Protein AF-A0A970ET69-F1 (afdb_monomer_lite)

Structure (mmCIF, N/CA/C/O backbone):
data_AF-A0A970ET69-F1
#
_entry.id   AF-A0A970ET69-F1
#
loop_
_atom_site.group_PDB
_atom_site.id
_atom_site.type_symbol
_atom_site.label_atom_id
_atom_site.label_alt_id
_atom_site.label_comp_id
_atom_site.label_asym_id
_atom_site.label_entity_id
_atom_site.label_seq_id
_atom_site.pdbx_PDB_ins_code
_atom_site.Cartn_x
_atom_site.Cartn_y
_atom_site.Cartn_z
_atom_site.occupancy
_atom_site.B_iso_or_equiv
_atom_site.auth_seq_id
_atom_site.auth_comp_id
_atom_site.auth_asym_id
_atom_site.auth_atom_id
_atom_site.pdbx_PDB_model_num
ATOM 1 N N . MET A 1 1 ? 9.561 7.042 19.938 1.00 42.72 1 MET A N 1
ATOM 2 C CA . MET A 1 1 ? 9.830 8.352 19.298 1.00 42.72 1 MET A CA 1
ATOM 3 C C . MET A 1 1 ? 8.567 8.747 18.546 1.00 42.72 1 MET A C 1
ATOM 5 O O . MET A 1 1 ? 7.968 7.866 17.949 1.00 42.72 1 MET A O 1
ATOM 9 N N . LEU A 1 2 ? 8.078 9.989 18.652 1.00 52.12 2 LEU A N 1
ATOM 10 C CA . LEU A 1 2 ? 6.832 10.385 17.976 1.00 52.12 2 LEU A CA 1
ATOM 11 C C . LEU A 1 2 ? 6.991 10.209 16.462 1.00 52.12 2 LEU A C 1
ATOM 13 O O . LEU A 1 2 ? 7.823 10.888 15.861 1.00 52.12 2 LEU A O 1
ATOM 17 N N . MET A 1 3 ? 6.214 9.299 15.873 1.00 65.12 3 MET A N 1
ATOM 18 C CA . MET A 1 3 ? 6.205 9.057 14.431 1.00 65.12 3 MET A CA 1
ATOM 19 C C . MET A 1 3 ? 5.833 10.358 13.717 1.00 65.12 3 MET A C 1
ATOM 21 O O . MET A 1 3 ? 4.737 10.893 13.902 1.00 65.12 3 MET A O 1
ATOM 25 N N . LYS A 1 4 ? 6.769 10.906 12.937 1.00 84.31 4 LYS A N 1
ATOM 26 C CA . LYS A 1 4 ? 6.514 12.102 12.137 1.00 84.31 4 LYS A CA 1
ATOM 27 C C . LYS A 1 4 ? 5.827 11.678 10.850 1.00 84.31 4 LYS A C 1
ATOM 29 O O . LYS A 1 4 ? 6.327 10.831 10.117 1.00 84.31 4 LYS A O 1
ATOM 34 N N . ASN A 1 5 ? 4.686 12.292 10.568 1.00 89.38 5 ASN A N 1
ATOM 35 C CA . ASN A 1 5 ? 4.028 12.120 9.284 1.00 89.38 5 ASN A CA 1
ATOM 36 C C . ASN A 1 5 ? 4.676 13.039 8.245 1.00 89.38 5 ASN A C 1
ATOM 38 O O . ASN A 1 5 ? 4.940 14.211 8.521 1.00 89.38 5 ASN A O 1
ATOM 42 N N . VAL A 1 6 ? 4.888 12.519 7.039 1.00 93.06 6 VAL A N 1
ATOM 43 C CA . VAL A 1 6 ? 5.414 13.274 5.897 1.00 93.06 6 VAL A CA 1
ATOM 44 C C . VAL A 1 6 ? 4.372 13.380 4.801 1.00 93.06 6 VAL A C 1
ATOM 46 O O . VAL A 1 6 ? 3.554 12.482 4.594 1.00 93.06 6 VAL A O 1
ATOM 49 N N . SER A 1 7 ? 4.399 14.497 4.076 1.00 93.94 7 SER A N 1
ATOM 50 C CA . SER A 1 7 ? 3.494 14.708 2.951 1.00 93.94 7 SER A CA 1
ATOM 51 C C . SER A 1 7 ? 3.838 13.787 1.784 1.00 93.94 7 SER A C 1
ATOM 53 O O . SER A 1 7 ? 4.986 13.728 1.348 1.00 93.94 7 SER A O 1
ATOM 55 N N . LEU A 1 8 ? 2.815 13.185 1.173 1.00 95.38 8 LEU A N 1
ATOM 56 C CA . LEU A 1 8 ? 2.997 12.343 -0.017 1.00 95.38 8 LEU A CA 1
ATOM 57 C C . LEU A 1 8 ? 3.317 13.140 -1.293 1.00 95.38 8 LEU A C 1
ATOM 59 O O . LEU A 1 8 ? 3.562 12.552 -2.344 1.00 95.38 8 LEU A O 1
ATOM 63 N N . LYS A 1 9 ? 3.360 14.481 -1.223 1.00 95.31 9 LYS A N 1
ATOM 64 C CA . LYS A 1 9 ? 3.734 15.346 -2.354 1.00 95.31 9 LYS A CA 1
ATOM 65 C C . LYS A 1 9 ? 5.133 15.040 -2.888 1.00 95.31 9 LYS A C 1
ATOM 67 O O . LYS A 1 9 ? 5.308 15.045 -4.101 1.00 95.31 9 LYS A O 1
ATOM 72 N N . LYS A 1 10 ? 6.103 14.763 -2.004 1.00 94.38 10 LYS A N 1
ATOM 73 C CA . LYS A 1 10 ? 7.460 14.373 -2.418 1.00 94.38 10 LYS A CA 1
ATOM 74 C C . LYS A 1 10 ? 7.410 13.065 -3.210 1.00 94.38 10 LYS A C 1
ATOM 76 O O . LYS A 1 10 ? 7.858 13.043 -4.345 1.00 94.38 10 LYS A O 1
ATOM 81 N N . THR A 1 11 ? 6.762 12.023 -2.686 1.00 95.94 11 THR A N 1
ATOM 82 C CA . THR A 1 11 ? 6.587 10.738 -3.388 1.00 95.94 11 THR A CA 1
ATOM 83 C C . THR A 1 11 ? 5.903 10.895 -4.748 1.00 95.94 11 THR A C 1
ATOM 85 O O . THR A 1 11 ? 6.366 10.322 -5.727 1.00 95.94 11 THR A O 1
ATOM 88 N N . ILE A 1 12 ? 4.839 11.702 -4.837 1.00 97.25 12 ILE A N 1
ATOM 89 C CA . ILE A 1 12 ? 4.165 11.995 -6.114 1.00 97.25 12 ILE A CA 1
ATOM 90 C C . ILE A 1 12 ? 5.137 12.647 -7.098 1.00 97.25 12 ILE A C 1
ATOM 92 O O . ILE A 1 12 ? 5.194 12.225 -8.249 1.00 97.25 12 ILE A O 1
ATOM 96 N N . LYS A 1 13 ? 5.935 13.618 -6.637 1.00 96.69 13 LYS A N 1
ATOM 97 C CA . LYS A 1 13 ? 6.952 14.259 -7.469 1.00 96.69 13 LYS A CA 1
ATOM 98 C C . LYS A 1 13 ? 7.970 13.244 -8.000 1.00 96.69 13 LYS A C 1
ATOM 100 O O . LYS A 1 13 ? 8.253 13.285 -9.184 1.00 96.69 13 LYS A O 1
ATOM 105 N N . LEU A 1 14 ? 8.442 12.289 -7.191 1.00 96.06 14 LEU A N 1
ATOM 106 C CA . LEU A 1 14 ? 9.358 11.246 -7.689 1.00 96.06 14 LEU A CA 1
ATOM 107 C C . LEU A 1 14 ? 8.722 10.392 -8.783 1.00 96.06 14 LEU A C 1
ATOM 109 O O . LEU A 1 14 ? 9.391 10.047 -9.752 1.00 96.06 14 LEU A O 1
ATOM 113 N N . ILE A 1 15 ? 7.441 10.042 -8.642 1.00 97.38 15 ILE A N 1
ATOM 114 C CA . ILE A 1 15 ? 6.717 9.309 -9.687 1.00 97.38 15 ILE A CA 1
ATOM 115 C C . ILE A 1 15 ? 6.615 10.166 -10.956 1.00 97.38 15 ILE A C 1
ATOM 117 O O . ILE A 1 15 ? 6.738 9.643 -12.059 1.00 97.38 15 ILE A O 1
ATOM 121 N N . ASP A 1 16 ? 6.376 11.470 -10.824 1.00 96.94 16 ASP A N 1
ATOM 122 C CA . ASP A 1 16 ? 6.333 12.376 -11.970 1.00 96.94 16 ASP A CA 1
ATOM 123 C C . ASP A 1 16 ? 7.700 12.496 -12.655 1.00 96.94 16 ASP A C 1
ATOM 125 O O . ASP A 1 16 ? 7.775 12.266 -13.862 1.00 96.94 16 ASP A O 1
ATOM 129 N N . ASP A 1 17 ? 8.764 12.729 -11.887 1.00 95.06 17 ASP A N 1
ATOM 130 C CA . ASP A 1 17 ? 10.148 12.813 -12.366 1.00 95.06 17 ASP A CA 1
ATOM 131 C C . ASP A 1 17 ? 10.587 11.496 -13.041 1.00 95.06 17 ASP A C 1
ATOM 133 O O . ASP A 1 17 ? 11.227 11.510 -14.089 1.00 95.06 17 ASP A O 1
ATOM 137 N N . SER A 1 18 ? 10.146 10.344 -12.520 1.00 94.62 18 SER A N 1
ATOM 138 C CA . SER A 1 18 ? 10.388 9.021 -13.124 1.00 94.62 18 SER A CA 1
ATOM 139 C C . SER A 1 18 ? 9.866 8.915 -14.557 1.00 94.62 18 SER A C 1
ATOM 141 O O . SER A 1 18 ? 10.482 8.270 -15.402 1.00 94.62 18 SER A O 1
ATOM 143 N N . PHE A 1 19 ? 8.733 9.557 -14.849 1.00 94.19 19 PHE A N 1
ATOM 144 C CA . PHE A 1 19 ? 8.158 9.552 -16.192 1.00 94.19 19 PHE A CA 1
ATOM 145 C C . PHE A 1 19 ? 8.855 10.531 -17.136 1.00 94.19 19 PHE A C 1
ATOM 147 O O . PHE A 1 19 ? 8.839 10.284 -18.337 1.00 94.19 19 PHE A O 1
ATOM 154 N N . LEU A 1 20 ? 9.525 11.565 -16.617 1.00 91.50 20 LEU A N 1
ATOM 155 C CA . LEU A 1 20 ? 10.391 12.413 -17.439 1.00 91.50 20 LEU A CA 1
ATOM 156 C C . LEU A 1 20 ? 11.581 11.610 -17.975 1.00 91.50 20 LEU A C 1
ATOM 158 O O . LEU A 1 20 ? 11.903 11.719 -19.152 1.00 91.50 20 LEU A O 1
ATOM 162 N N . TYR A 1 21 ? 12.184 10.740 -17.155 1.00 88.38 21 TYR A N 1
ATOM 163 C CA . TYR A 1 21 ? 13.256 9.848 -17.620 1.00 88.38 21 TYR A CA 1
ATOM 164 C C . TYR A 1 21 ? 12.764 8.821 -18.641 1.00 88.38 21 TYR A C 1
ATOM 166 O O . TYR A 1 21 ? 13.463 8.524 -19.605 1.00 88.38 21 TYR A O 1
ATOM 174 N N . ILE A 1 22 ? 11.545 8.304 -18.463 1.00 86.81 22 ILE A N 1
ATOM 175 C CA . ILE A 1 22 ? 10.919 7.422 -19.451 1.00 86.81 22 ILE A CA 1
ATOM 176 C C . ILE A 1 22 ? 10.741 8.156 -20.787 1.00 86.81 22 ILE A C 1
ATOM 178 O O . ILE A 1 22 ? 11.126 7.623 -21.824 1.00 86.81 22 ILE A O 1
ATOM 182 N N . GLU A 1 23 ? 10.181 9.368 -20.774 1.00 85.12 23 GLU A N 1
ATOM 183 C CA . GLU A 1 23 ? 9.975 10.196 -21.971 1.00 85.12 23 GLU A CA 1
ATOM 184 C C . GLU A 1 23 ? 11.296 10.585 -22.650 1.00 85.12 23 GLU A C 1
ATOM 186 O O . GLU A 1 23 ? 11.379 10.596 -23.881 1.00 85.12 23 GLU A O 1
ATOM 191 N N . ASP A 1 24 ? 12.349 10.832 -21.871 1.00 82.69 24 ASP A N 1
ATOM 192 C CA . ASP A 1 24 ? 13.675 11.144 -22.397 1.00 82.69 24 ASP A CA 1
ATOM 193 C C . ASP A 1 24 ? 14.231 10.003 -23.265 1.00 82.69 24 ASP A C 1
ATOM 195 O O . ASP A 1 24 ? 14.685 10.259 -24.383 1.00 82.69 24 ASP A O 1
ATOM 199 N N . ILE A 1 25 ? 14.078 8.738 -22.849 1.00 77.69 25 ILE A N 1
ATOM 200 C CA . ILE A 1 25 ? 14.487 7.578 -23.664 1.00 77.69 25 ILE A CA 1
ATOM 201 C C . ILE A 1 25 ? 13.776 7.573 -25.030 1.00 77.69 25 ILE A C 1
ATOM 203 O O . ILE A 1 25 ? 14.411 7.303 -26.054 1.00 77.69 25 ILE A O 1
ATOM 207 N N . TYR A 1 26 ? 12.482 7.921 -25.087 1.00 73.19 26 TYR A N 1
ATOM 208 C CA . TYR A 1 26 ? 11.765 8.046 -26.367 1.00 73.19 26 TYR A CA 1
ATOM 209 C C . TYR A 1 26 ? 12.369 9.137 -27.252 1.00 73.19 26 TYR A C 1
ATOM 211 O O . TYR A 1 26 ? 12.507 8.946 -28.465 1.00 73.19 26 TYR A O 1
ATOM 219 N N . SER A 1 27 ? 12.729 10.277 -26.658 1.00 74.75 27 SER A N 1
ATOM 220 C CA . SER A 1 27 ? 13.272 11.424 -27.390 1.00 74.75 27 SER A CA 1
ATOM 221 C C . SER A 1 27 ? 14.614 11.105 -28.059 1.00 74.75 27 SER A C 1
ATOM 223 O O . SER A 1 27 ? 14.866 11.538 -29.186 1.00 74.75 27 SER A O 1
ATOM 225 N N . GLN A 1 28 ? 15.426 10.252 -27.427 1.00 70.62 28 GLN A N 1
ATOM 226 C CA . GLN A 1 28 ? 16.728 9.833 -27.940 1.00 70.62 28 GLN A CA 1
ATOM 227 C C . GLN A 1 28 ? 16.634 8.875 -29.145 1.00 70.62 28 GLN A C 1
ATOM 229 O O . GLN A 1 28 ? 17.653 8.590 -29.776 1.00 70.62 28 GLN A O 1
ATOM 234 N N . ARG A 1 29 ? 15.434 8.374 -29.493 1.00 61.28 29 ARG A N 1
ATOM 235 C CA . ARG A 1 29 ? 15.174 7.408 -30.587 1.00 61.28 29 ARG A CA 1
ATOM 236 C C . ARG A 1 29 ? 16.013 6.121 -30.515 1.00 61.28 29 ARG A C 1
ATOM 238 O O . ARG A 1 29 ? 16.191 5.438 -31.526 1.00 61.28 29 ARG A O 1
ATOM 245 N N . ARG A 1 30 ? 16.524 5.764 -29.335 1.00 67.69 30 ARG A N 1
ATOM 246 C CA . ARG A 1 30 ? 17.327 4.554 -29.121 1.00 67.69 30 ARG A CA 1
ATOM 247 C C . ARG A 1 30 ? 16.412 3.393 -28.747 1.00 67.69 30 ARG A C 1
ATOM 249 O O . ARG A 1 30 ? 15.663 3.477 -27.784 1.00 67.69 30 ARG A O 1
ATOM 256 N N . ARG A 1 31 ? 16.491 2.285 -29.489 1.00 77.00 31 ARG A N 1
ATOM 257 C CA . ARG A 1 31 ? 15.792 1.033 -29.149 1.00 77.00 31 ARG A CA 1
ATOM 258 C C . ARG A 1 31 ? 16.619 0.205 -28.164 1.00 77.00 31 ARG A C 1
ATOM 260 O O . ARG A 1 31 ? 17.065 -0.888 -28.504 1.00 77.00 31 ARG A O 1
ATOM 267 N N . THR A 1 32 ? 16.880 0.750 -26.978 1.00 83.56 32 THR A N 1
ATOM 268 C CA . THR A 1 32 ? 17.550 -0.014 -25.916 1.00 83.56 32 THR A CA 1
ATOM 269 C C . THR A 1 32 ? 16.650 -1.169 -25.440 1.00 83.56 32 THR A C 1
ATOM 271 O O . THR A 1 32 ? 15.431 -1.121 -25.625 1.00 83.56 32 THR A O 1
ATOM 274 N N . PRO A 1 33 ? 17.205 -2.238 -24.850 1.00 85.69 33 PRO A N 1
ATOM 275 C CA . PRO A 1 33 ? 16.414 -3.365 -24.352 1.00 85.69 33 PRO A CA 1
ATOM 276 C C . PRO A 1 33 ? 15.275 -2.966 -23.388 1.00 85.69 33 PRO A C 1
ATOM 278 O O . PRO A 1 33 ? 14.141 -3.415 -23.550 1.00 85.69 33 PRO A O 1
ATOM 281 N N . GLU A 1 34 ? 15.524 -2.070 -22.435 1.00 87.38 34 GLU A N 1
ATOM 282 C CA . GLU A 1 34 ? 14.508 -1.531 -21.520 1.00 87.38 34 GLU A CA 1
ATOM 283 C C . GLU A 1 34 ? 13.482 -0.631 -22.220 1.00 87.38 34 GLU A C 1
ATOM 285 O O . GLU A 1 34 ? 12.310 -0.636 -21.835 1.00 87.38 34 GLU A O 1
ATOM 290 N N . PHE A 1 35 ? 13.870 0.082 -23.286 1.00 87.12 35 PHE A N 1
ATOM 291 C CA . PHE A 1 35 ? 12.922 0.841 -24.101 1.00 87.12 35 PHE A CA 1
ATOM 292 C C . PHE A 1 35 ? 11.848 -0.069 -24.697 1.00 87.12 35 PHE A C 1
ATOM 294 O O . PHE A 1 35 ? 10.685 0.321 -24.729 1.00 87.12 35 PHE A O 1
ATOM 301 N N . ILE A 1 36 ? 12.201 -1.286 -25.127 1.00 87.75 36 ILE A N 1
ATOM 302 C CA . ILE A 1 36 ? 11.235 -2.247 -25.686 1.00 87.75 36 ILE A CA 1
ATOM 303 C C . ILE A 1 36 ? 10.177 -2.594 -24.633 1.00 87.75 36 ILE A C 1
ATOM 305 O O . ILE A 1 36 ? 8.981 -2.450 -24.889 1.00 87.75 36 ILE A O 1
ATOM 309 N N . TRP A 1 37 ? 10.608 -2.940 -23.415 1.00 92.56 37 TRP A N 1
ATOM 310 C CA . TRP A 1 37 ? 9.692 -3.186 -22.299 1.00 92.56 37 TRP A CA 1
ATOM 311 C C . TRP A 1 37 ? 8.771 -1.997 -22.028 1.00 92.56 37 TRP A C 1
ATOM 313 O O . TRP A 1 37 ? 7.571 -2.174 -21.829 1.00 92.56 37 TRP A O 1
ATOM 323 N N . ILE A 1 38 ? 9.310 -0.782 -22.004 1.00 91.38 38 ILE A N 1
ATOM 324 C CA . ILE A 1 38 ? 8.522 0.421 -21.729 1.00 91.38 38 ILE A CA 1
ATOM 325 C C . ILE A 1 38 ? 7.533 0.686 -22.861 1.00 91.38 38 ILE A C 1
ATOM 327 O O . ILE A 1 38 ? 6.361 0.938 -22.589 1.00 91.38 38 ILE A O 1
ATOM 331 N N . ASN A 1 39 ? 7.980 0.609 -24.111 1.00 90.25 39 ASN A N 1
ATOM 332 C CA . ASN A 1 39 ? 7.169 0.851 -25.297 1.00 90.25 39 ASN A CA 1
ATOM 333 C C . ASN A 1 39 ? 5.958 -0.076 -25.362 1.00 90.25 39 ASN A C 1
ATOM 335 O O . ASN A 1 39 ? 4.836 0.389 -25.565 1.00 90.25 39 ASN A O 1
ATOM 339 N N . ASP A 1 40 ? 6.158 -1.356 -25.068 1.00 92.50 40 ASP A N 1
ATOM 340 C CA . ASP A 1 40 ? 5.081 -2.344 -25.091 1.00 92.50 40 ASP A CA 1
ATOM 341 C C . ASP A 1 40 ? 4.051 -2.124 -23.968 1.00 92.50 40 ASP A C 1
ATOM 343 O O . ASP A 1 40 ? 2.921 -2.608 -24.042 1.00 92.50 40 ASP A O 1
ATOM 347 N N . ASN A 1 41 ? 4.410 -1.371 -22.919 1.00 95.19 41 ASN A N 1
ATOM 348 C CA . ASN A 1 41 ? 3.615 -1.248 -21.696 1.00 95.19 41 ASN A CA 1
ATOM 349 C C . ASN A 1 41 ? 3.240 0.203 -21.318 1.00 95.19 41 ASN A C 1
ATOM 351 O O . ASN A 1 41 ? 2.548 0.414 -20.316 1.00 95.19 41 ASN A O 1
ATOM 355 N N . ILE A 1 42 ? 3.615 1.211 -22.115 1.00 93.00 42 ILE A N 1
ATOM 356 C CA . ILE A 1 42 ? 3.528 2.638 -21.746 1.00 93.00 42 ILE A CA 1
ATOM 357 C C . ILE A 1 42 ? 2.108 3.100 -21.413 1.00 93.00 42 ILE A C 1
ATOM 359 O O . ILE A 1 42 ? 1.890 3.783 -20.414 1.00 93.00 42 ILE A O 1
ATOM 363 N N . ILE A 1 43 ? 1.109 2.669 -22.189 1.00 94.06 43 ILE A N 1
ATOM 364 C CA . ILE A 1 43 ? -0.299 3.027 -21.954 1.00 94.06 43 ILE A CA 1
ATOM 365 C C . ILE A 1 43 ? -0.744 2.539 -20.569 1.00 94.06 43 ILE A C 1
ATOM 367 O O . ILE A 1 43 ? -1.405 3.268 -19.820 1.00 94.06 43 ILE A O 1
ATOM 371 N N . LYS A 1 44 ? -0.354 1.312 -20.201 1.00 95.38 44 LYS A N 1
ATOM 372 C CA . LYS A 1 44 ? -0.700 0.723 -18.906 1.00 95.38 44 LYS A CA 1
ATOM 373 C C . LYS A 1 44 ? 0.065 1.400 -17.772 1.00 95.38 44 LYS A C 1
ATOM 375 O O . LYS A 1 44 ? -0.563 1.735 -16.768 1.00 95.38 44 LYS A O 1
ATOM 380 N N . LEU A 1 45 ? 1.357 1.681 -17.946 1.00 96.06 45 LEU A N 1
ATOM 381 C CA . LEU A 1 45 ? 2.160 2.429 -16.971 1.00 96.06 45 LEU A CA 1
ATOM 382 C C . LEU A 1 45 ? 1.563 3.814 -16.692 1.00 96.06 45 LEU A C 1
ATOM 384 O O . LEU A 1 45 ? 1.358 4.167 -15.532 1.00 96.06 45 LEU A O 1
ATOM 388 N N . THR A 1 46 ? 1.174 4.561 -17.727 1.00 96.25 46 THR A N 1
ATOM 389 C CA . THR A 1 46 ? 0.530 5.875 -17.571 1.00 96.25 46 THR A CA 1
ATOM 390 C C . THR A 1 46 ? -0.827 5.774 -16.870 1.00 96.25 46 THR A C 1
ATOM 392 O O . THR A 1 46 ? -1.170 6.632 -16.052 1.00 96.25 46 THR A O 1
ATOM 395 N N . ARG A 1 47 ? -1.612 4.717 -17.126 1.00 97.31 47 ARG A N 1
ATOM 396 C CA . ARG A 1 47 ? -2.874 4.476 -16.404 1.00 97.31 47 ARG A CA 1
ATOM 397 C C . ARG A 1 47 ? -2.632 4.179 -14.923 1.00 97.31 47 ARG A C 1
ATOM 399 O O . ARG A 1 47 ? -3.308 4.760 -14.074 1.00 97.31 47 ARG A O 1
ATOM 406 N N . ILE A 1 48 ? -1.665 3.311 -14.619 1.00 97.69 48 ILE A N 1
ATOM 407 C CA . ILE A 1 48 ? -1.274 2.971 -13.244 1.00 97.69 48 ILE A CA 1
ATOM 408 C C . ILE A 1 48 ? -0.788 4.230 -12.523 1.00 97.69 48 ILE A C 1
ATOM 410 O O . ILE A 1 48 ? -1.301 4.531 -11.449 1.00 97.69 48 ILE A O 1
ATOM 414 N N . LYS A 1 49 ? 0.097 5.025 -13.143 1.00 97.81 49 LYS A N 1
ATOM 415 C CA . LYS A 1 49 ? 0.557 6.317 -12.612 1.00 97.81 49 LYS A CA 1
ATOM 416 C C . LYS A 1 49 ? -0.611 7.204 -12.196 1.00 97.81 49 LYS A C 1
ATOM 418 O O . LYS A 1 49 ? -0.654 7.663 -11.059 1.00 97.81 49 LYS A O 1
ATOM 423 N N . LYS A 1 50 ? -1.577 7.434 -13.095 1.00 98.00 50 LYS A N 1
ATOM 424 C CA . LYS A 1 50 ? -2.748 8.281 -12.808 1.00 98.00 50 LYS A CA 1
ATOM 425 C C . LYS A 1 50 ? -3.546 7.766 -11.608 1.00 98.00 50 LYS A C 1
ATOM 427 O O . LYS A 1 50 ? -3.922 8.564 -10.752 1.00 98.00 50 LYS A O 1
ATOM 432 N N . SER A 1 51 ? -3.776 6.453 -11.537 1.00 97.06 51 SER A N 1
ATOM 433 C CA . SER A 1 51 ? -4.490 5.820 -10.422 1.00 97.06 51 SER A CA 1
ATOM 434 C C . SER A 1 51 ? -3.745 5.993 -9.098 1.00 97.06 51 SER A C 1
ATOM 436 O O . SER A 1 51 ? -4.325 6.490 -8.134 1.00 97.06 51 SER A O 1
ATOM 438 N N . VAL A 1 52 ? -2.453 5.652 -9.071 1.00 97.25 52 VAL A N 1
ATOM 439 C CA . VAL A 1 52 ? -1.598 5.748 -7.879 1.00 97.25 52 VAL A CA 1
ATOM 440 C C . VAL A 1 52 ? -1.520 7.193 -7.398 1.00 97.25 52 VAL A C 1
ATOM 442 O O . VAL A 1 52 ? -1.799 7.473 -6.239 1.00 97.25 52 VAL A O 1
ATOM 445 N N . VAL A 1 53 ? -1.237 8.150 -8.286 1.00 97.25 53 VAL A N 1
ATOM 446 C CA . VAL A 1 53 ? -1.170 9.573 -7.920 1.00 97.25 53 VAL A CA 1
ATOM 447 C C . VAL A 1 53 ? -2.510 10.075 -7.374 1.00 97.25 53 VAL A C 1
ATOM 449 O O . VAL A 1 53 ? -2.528 10.855 -6.422 1.00 97.25 53 VAL A O 1
ATOM 452 N N . ALA A 1 54 ? -3.644 9.633 -7.925 1.00 96.31 54 ALA A N 1
ATOM 453 C CA . ALA A 1 54 ? -4.956 9.986 -7.389 1.00 96.31 54 ALA A CA 1
ATOM 454 C C . ALA A 1 54 ? -5.192 9.394 -5.985 1.00 96.31 54 ALA A C 1
ATOM 456 O O . ALA A 1 54 ? -5.701 10.101 -5.112 1.00 96.31 54 ALA A O 1
ATOM 457 N N . GLY A 1 55 ? -4.794 8.140 -5.748 1.00 94.56 55 GLY A N 1
ATOM 458 C CA . GLY A 1 55 ? -4.850 7.486 -4.435 1.00 94.56 55 GLY A CA 1
ATOM 459 C C . GLY A 1 55 ? -3.980 8.195 -3.395 1.00 94.56 55 GLY A C 1
ATOM 460 O O . GLY A 1 55 ? -4.474 8.622 -2.346 1.00 94.56 55 GLY A O 1
ATOM 461 N N . LEU A 1 56 ? -2.719 8.464 -3.740 1.00 94.50 56 LEU A N 1
ATOM 462 C CA . LEU A 1 56 ? -1.783 9.199 -2.889 1.00 94.50 56 LEU A CA 1
ATOM 463 C C . LEU A 1 56 ? -2.224 10.650 -2.642 1.00 94.50 56 LEU A C 1
ATOM 465 O O . LEU A 1 56 ? -1.939 11.193 -1.590 1.00 94.50 56 LEU A O 1
ATOM 469 N N . LYS A 1 57 ? -2.968 11.304 -3.544 1.00 94.19 57 LYS A N 1
ATOM 470 C CA . LYS A 1 57 ? -3.538 12.642 -3.269 1.00 94.19 57 LYS A CA 1
ATOM 471 C C . LYS A 1 57 ? -4.668 12.607 -2.239 1.00 94.19 57 LYS A C 1
ATOM 473 O O . LYS A 1 57 ? -4.824 13.565 -1.479 1.00 94.19 57 LYS A O 1
ATOM 478 N N . LYS A 1 58 ? -5.456 11.524 -2.197 1.00 90.94 58 LYS A N 1
ATOM 479 C CA . LYS A 1 58 ? -6.497 11.329 -1.170 1.00 90.94 58 LYS A CA 1
ATOM 480 C C . LYS A 1 58 ? -5.874 11.118 0.214 1.00 90.94 58 LYS A C 1
ATOM 482 O O . LYS A 1 58 ? -6.447 11.545 1.216 1.00 90.94 58 LYS A O 1
ATOM 487 N N . ARG A 1 59 ? -4.687 10.506 0.273 1.00 86.31 59 ARG A N 1
ATOM 488 C CA . ARG A 1 59 ? -3.890 10.311 1.492 1.00 86.31 59 ARG A CA 1
ATOM 489 C C . ARG A 1 59 ? -2.868 11.439 1.664 1.00 86.31 59 ARG A C 1
ATOM 491 O O . ARG A 1 59 ? -1.811 11.441 1.064 1.00 86.31 59 ARG A O 1
ATOM 498 N N . ARG A 1 60 ? -3.155 12.432 2.506 1.00 79.62 60 ARG A N 1
ATOM 499 C CA . ARG A 1 60 ? -2.281 13.619 2.625 1.00 79.62 60 ARG A CA 1
ATOM 500 C C . ARG A 1 60 ? -0.877 13.309 3.159 1.00 79.62 60 ARG A C 1
ATOM 502 O O . ARG A 1 60 ? 0.100 13.890 2.679 1.00 79.62 60 ARG A O 1
ATOM 509 N N . GLU A 1 61 ? -0.799 12.438 4.158 1.00 92.50 61 GLU A N 1
ATOM 510 C CA . GLU A 1 61 ? 0.420 12.153 4.910 1.00 92.50 61 GLU A CA 1
ATOM 511 C C . GLU A 1 61 ? 0.453 10.696 5.389 1.00 92.50 61 GLU A C 1
ATOM 513 O O . GLU A 1 61 ? -0.603 10.090 5.591 1.00 92.50 61 GLU A O 1
ATOM 518 N N . LEU A 1 62 ? 1.657 10.153 5.568 1.00 94.12 62 LEU A N 1
ATOM 519 C CA . LEU A 1 62 ? 1.910 8.839 6.166 1.00 94.12 62 LEU A CA 1
ATOM 520 C C . LEU A 1 62 ? 3.128 8.910 7.100 1.00 94.12 62 LEU A C 1
ATOM 522 O O . LEU A 1 62 ? 3.949 9.817 6.930 1.00 94.12 62 LEU A O 1
ATOM 526 N N . PRO A 1 63 ? 3.270 7.971 8.051 1.00 93.38 63 PRO A N 1
ATOM 527 C CA . PRO A 1 63 ? 4.439 7.896 8.920 1.00 93.38 63 PRO A CA 1
ATOM 528 C C . PRO A 1 63 ? 5.762 7.734 8.168 1.00 93.38 63 PRO A C 1
ATOM 530 O O . PRO A 1 63 ? 5.827 7.091 7.118 1.00 93.38 63 PRO A O 1
ATOM 533 N N . SER A 1 64 ? 6.823 8.299 8.737 1.00 93.25 64 SER A N 1
ATOM 534 C CA . SER A 1 64 ? 8.180 8.292 8.195 1.00 93.25 64 SER A CA 1
ATOM 535 C C . SER A 1 64 ? 9.214 8.096 9.299 1.00 93.25 64 SER A C 1
ATOM 537 O O . SER A 1 64 ? 9.065 8.654 10.390 1.00 93.25 64 SER A O 1
ATOM 539 N N . ASP A 1 65 ? 10.263 7.339 8.973 1.00 90.31 65 ASP A N 1
ATOM 540 C CA . ASP A 1 65 ? 11.409 7.098 9.856 1.00 90.31 65 ASP A CA 1
ATOM 541 C C . ASP A 1 65 ? 12.543 8.105 9.588 1.00 90.31 65 ASP A C 1
ATOM 543 O O . ASP A 1 65 ? 13.224 8.535 10.517 1.00 90.31 65 ASP A O 1
ATOM 547 N N . ASP A 1 66 ? 12.713 8.529 8.329 1.00 87.56 66 ASP A N 1
ATOM 548 C CA . ASP A 1 66 ? 13.767 9.452 7.879 1.00 87.56 66 ASP A CA 1
ATOM 549 C C . ASP A 1 66 ? 13.326 10.931 7.835 1.00 87.56 66 ASP A C 1
ATOM 551 O O . ASP A 1 66 ? 14.157 11.836 7.793 1.00 87.56 66 ASP A O 1
ATOM 555 N N . GLY A 1 67 ? 12.019 11.200 7.887 1.00 89.00 67 GLY A N 1
ATOM 556 C CA . GLY A 1 67 ? 11.429 12.534 7.756 1.00 89.00 67 GLY A CA 1
ATOM 557 C C . GLY A 1 67 ? 11.277 13.032 6.313 1.00 89.00 67 GLY A C 1
ATOM 558 O O . GLY A 1 67 ? 10.731 14.121 6.104 1.00 89.00 67 GLY A O 1
ATOM 559 N N . ASP A 1 68 ? 11.688 12.245 5.320 1.00 88.94 68 ASP A N 1
ATOM 560 C CA . ASP A 1 68 ? 11.642 12.601 3.903 1.00 88.94 68 ASP A CA 1
ATOM 561 C C . ASP A 1 68 ? 10.588 11.815 3.131 1.00 88.94 68 ASP A C 1
ATOM 563 O O . ASP A 1 68 ? 9.812 12.416 2.375 1.00 88.94 68 ASP A O 1
ATOM 567 N N . TYR A 1 69 ? 10.523 10.500 3.348 1.00 93.62 69 TYR A N 1
ATOM 568 C CA . TYR A 1 69 ? 9.606 9.605 2.652 1.00 93.62 69 TYR A CA 1
ATOM 569 C C . TYR A 1 69 ? 8.808 8.735 3.620 1.00 93.62 69 TYR A C 1
ATOM 571 O O . TYR A 1 69 ? 9.258 8.447 4.730 1.00 93.62 69 TYR A O 1
ATOM 579 N N . PRO A 1 70 ? 7.601 8.289 3.226 1.00 95.56 70 PRO A N 1
ATOM 580 C CA . PRO A 1 70 ? 6.857 7.328 4.022 1.00 95.56 70 PRO A CA 1
ATOM 581 C C . PRO A 1 70 ? 7.693 6.071 4.230 1.00 95.56 70 PRO A C 1
ATOM 583 O O . PRO A 1 70 ? 8.178 5.497 3.253 1.00 95.56 70 PRO A O 1
ATOM 586 N N . ARG A 1 71 ? 7.793 5.582 5.465 1.00 95.25 71 ARG A N 1
ATOM 587 C CA . ARG A 1 71 ? 8.523 4.334 5.749 1.00 95.25 71 ARG A CA 1
ATOM 588 C C . ARG A 1 71 ? 7.958 3.144 4.968 1.00 95.25 71 ARG A C 1
ATOM 590 O O . ARG A 1 71 ? 8.700 2.271 4.527 1.00 95.25 71 ARG A O 1
ATOM 597 N N . LEU A 1 72 ? 6.653 3.180 4.674 1.00 96.25 72 LEU A N 1
ATOM 598 C CA . LEU A 1 72 ? 5.980 2.210 3.813 1.00 96.25 72 LEU A CA 1
ATOM 599 C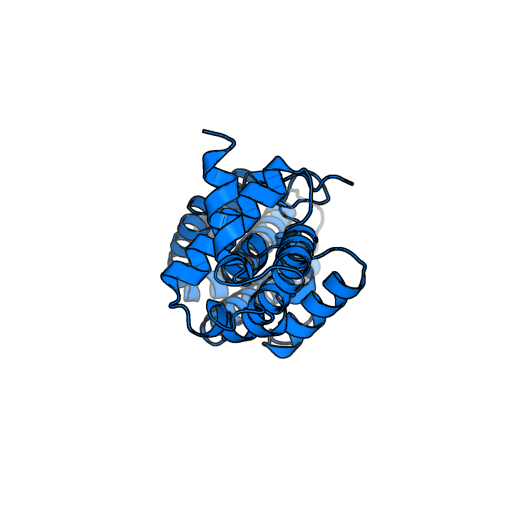 C . LEU A 1 72 ? 6.619 2.108 2.418 1.00 96.25 72 LEU A C 1
ATOM 601 O O . LEU A 1 72 ? 6.626 1.027 1.840 1.00 96.25 72 LEU A O 1
ATOM 605 N N . LEU A 1 73 ? 7.179 3.195 1.873 1.00 96.25 73 LEU A N 1
ATOM 606 C CA . LEU A 1 73 ? 7.884 3.167 0.588 1.00 96.25 73 LEU A CA 1
ATOM 607 C C . LEU A 1 73 ? 9.169 2.330 0.672 1.00 96.25 73 LEU A C 1
ATOM 609 O O . LEU A 1 73 ? 9.447 1.542 -0.234 1.00 96.25 73 LEU A O 1
ATOM 613 N N . SER A 1 74 ? 9.920 2.470 1.768 1.00 94.12 74 SER A N 1
ATOM 614 C CA . SER A 1 74 ? 11.111 1.659 2.049 1.00 94.12 74 SER A CA 1
ATOM 615 C C . SER A 1 74 ? 10.736 0.190 2.256 1.00 94.12 74 SER A C 1
ATOM 617 O O . SER A 1 74 ? 11.311 -0.697 1.628 1.00 94.12 74 SER A O 1
ATOM 619 N N . LEU A 1 75 ? 9.674 -0.072 3.021 1.00 95.62 75 LEU A N 1
ATOM 620 C CA . LEU A 1 75 ? 9.154 -1.424 3.223 1.00 95.62 75 LEU A CA 1
ATOM 621 C C . LEU A 1 75 ? 8.722 -2.075 1.899 1.00 95.62 75 LEU A C 1
ATOM 623 O O . LEU A 1 75 ? 9.058 -3.225 1.633 1.00 95.62 75 LEU A O 1
ATOM 627 N N . CYS A 1 76 ? 8.064 -1.320 1.012 1.00 97.50 76 CYS A N 1
ATOM 628 C CA . CYS A 1 76 ? 7.721 -1.781 -0.335 1.00 97.50 76 CYS A CA 1
ATOM 629 C C . CYS A 1 76 ? 8.963 -2.125 -1.170 1.00 97.50 76 CYS A C 1
ATOM 631 O O . CYS A 1 76 ? 8.924 -3.087 -1.934 1.00 97.50 76 CYS A O 1
ATOM 633 N N . LYS A 1 77 ? 10.071 -1.380 -1.027 1.00 95.19 77 LYS A N 1
ATOM 634 C CA . LYS A 1 77 ? 11.345 -1.714 -1.687 1.00 95.19 77 LYS A CA 1
ATOM 635 C C . LYS A 1 77 ? 11.854 -3.076 -1.214 1.00 95.19 77 LYS A C 1
ATOM 637 O O . LYS A 1 77 ? 12.180 -3.899 -2.063 1.00 95.19 77 LYS A O 1
ATOM 642 N N . SER A 1 78 ? 11.857 -3.331 0.093 1.00 93.62 78 SER A N 1
ATOM 643 C CA . SER A 1 78 ? 12.277 -4.620 0.662 1.00 93.62 78 SER A CA 1
ATOM 644 C C . SER A 1 78 ? 11.358 -5.774 0.242 1.00 93.62 78 SER A C 1
ATOM 646 O O . SER A 1 78 ? 11.839 -6.846 -0.122 1.00 93.62 78 SER A O 1
ATOM 648 N N . ILE A 1 79 ? 10.038 -5.545 0.211 1.00 95.69 79 ILE A N 1
ATOM 649 C CA . ILE A 1 79 ? 9.045 -6.536 -0.238 1.00 95.69 79 ILE A CA 1
ATOM 650 C C . ILE A 1 79 ? 9.276 -6.931 -1.695 1.00 95.69 79 ILE A C 1
ATOM 652 O O . ILE A 1 79 ? 9.232 -8.115 -2.016 1.00 95.69 79 ILE A O 1
ATOM 656 N N . ILE A 1 80 ? 9.512 -5.959 -2.579 1.00 95.62 80 ILE A N 1
ATOM 657 C CA . ILE A 1 80 ? 9.796 -6.226 -3.995 1.00 95.62 80 ILE A CA 1
ATOM 658 C C . ILE A 1 80 ? 11.150 -6.941 -4.118 1.00 95.62 80 ILE A C 1
ATOM 660 O O . ILE A 1 80 ? 11.240 -7.988 -4.763 1.00 95.62 80 ILE A O 1
ATOM 664 N N . GLY A 1 81 ? 12.162 -6.445 -3.402 1.00 90.31 81 GLY A N 1
ATOM 665 C CA . GLY A 1 81 ? 13.516 -6.991 -3.362 1.00 90.31 81 GLY A CA 1
ATOM 666 C C . GLY A 1 81 ? 14.254 -6.912 -4.700 1.00 90.31 81 GLY A C 1
ATOM 667 O O . GLY A 1 81 ? 13.702 -6.511 -5.724 1.00 90.31 81 GLY A O 1
ATOM 668 N N . ASP A 1 82 ? 15.517 -7.338 -4.687 1.00 84.25 82 ASP A N 1
ATOM 669 C CA . ASP A 1 82 ? 16.390 -7.278 -5.865 1.00 84.25 82 ASP A CA 1
ATOM 670 C C . ASP A 1 82 ? 16.454 -8.602 -6.645 1.00 84.25 82 ASP A C 1
ATOM 67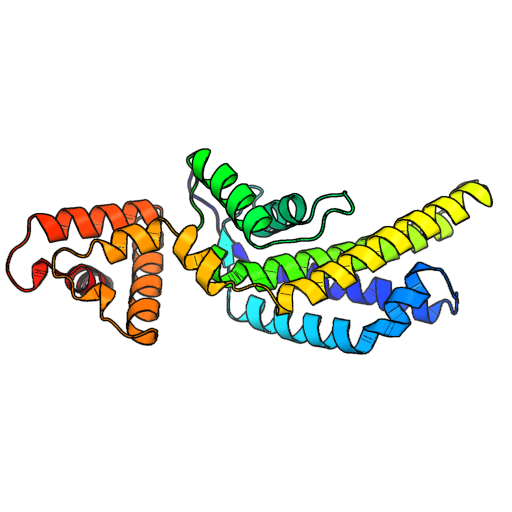2 O O . ASP A 1 82 ? 17.000 -8.628 -7.746 1.00 84.25 82 ASP A O 1
ATOM 676 N N . GLY A 1 83 ? 15.817 -9.672 -6.154 1.00 81.25 83 GLY A N 1
ATOM 677 C CA . GLY A 1 83 ? 15.742 -10.982 -6.821 1.00 81.25 83 GLY A CA 1
ATOM 678 C C . GLY A 1 83 ? 14.569 -11.150 -7.801 1.00 81.25 83 GLY A C 1
ATOM 679 O O . GLY A 1 83 ? 13.644 -10.339 -7.836 1.00 81.25 83 GLY A O 1
ATOM 680 N N . ASP A 1 84 ? 14.578 -12.237 -8.580 1.00 78.50 84 ASP A N 1
ATOM 681 C CA . ASP A 1 84 ? 13.518 -12.585 -9.553 1.00 78.50 84 ASP A CA 1
ATOM 682 C C . ASP A 1 84 ? 12.356 -13.392 -8.945 1.00 78.50 84 ASP A C 1
ATOM 684 O O . ASP A 1 84 ? 11.544 -14.010 -9.631 1.00 78.50 84 ASP A O 1
ATOM 688 N N . VAL A 1 85 ? 12.257 -13.386 -7.615 1.00 86.00 85 VAL A N 1
ATOM 689 C CA . VAL A 1 85 ? 11.142 -14.011 -6.907 1.00 86.00 85 VAL A CA 1
ATOM 690 C C . VAL A 1 85 ? 9.907 -13.133 -7.083 1.00 86.00 85 VAL A C 1
ATOM 692 O O . VAL A 1 85 ? 9.911 -11.957 -6.714 1.00 86.00 85 VAL A O 1
ATOM 695 N N . ALA A 1 86 ? 8.836 -13.711 -7.625 1.00 88.31 86 ALA A N 1
ATOM 696 C CA . ALA A 1 86 ? 7.576 -13.007 -7.821 1.00 88.31 86 ALA A CA 1
ATOM 697 C C . ALA A 1 86 ? 6.999 -12.490 -6.492 1.00 88.31 86 ALA A C 1
ATOM 699 O O . ALA A 1 86 ? 7.148 -13.111 -5.437 1.00 88.31 86 ALA A O 1
ATOM 700 N N . ILE A 1 87 ? 6.298 -11.357 -6.549 1.00 94.19 87 ILE A N 1
ATOM 701 C CA . ILE A 1 87 ? 5.520 -10.884 -5.406 1.00 94.19 87 ILE A CA 1
ATOM 702 C C . ILE A 1 87 ? 4.305 -11.798 -5.194 1.00 94.19 87 ILE A C 1
ATOM 704 O O . ILE A 1 87 ? 3.570 -12.115 -6.134 1.00 94.19 87 ILE A O 1
ATOM 708 N N . THR A 1 88 ? 4.097 -12.227 -3.954 1.00 95.44 88 THR A N 1
ATOM 709 C CA . THR A 1 88 ? 2.955 -13.046 -3.536 1.00 95.44 88 THR A CA 1
ATOM 710 C C . THR A 1 88 ? 2.329 -12.454 -2.285 1.00 95.44 88 THR A C 1
ATOM 712 O O . THR A 1 88 ? 2.940 -11.636 -1.595 1.00 95.44 88 THR A O 1
ATOM 715 N N . GLU A 1 89 ? 1.103 -12.875 -1.992 1.00 96.12 89 GLU A N 1
ATOM 716 C CA . GLU A 1 89 ? 0.413 -12.490 -0.766 1.00 96.12 89 GLU A CA 1
ATOM 717 C C . GLU A 1 89 ? 1.198 -12.916 0.482 1.00 96.12 89 GLU A C 1
ATOM 719 O O . GLU A 1 89 ? 1.423 -12.089 1.363 1.00 96.12 89 GLU A O 1
ATOM 724 N N . ASP A 1 90 ? 1.709 -14.152 0.503 1.00 95.25 90 ASP A N 1
ATOM 725 C CA . ASP A 1 90 ? 2.530 -14.673 1.602 1.00 95.25 90 ASP A CA 1
ATOM 726 C C . ASP A 1 90 ? 3.788 -13.840 1.814 1.00 95.25 90 ASP A C 1
ATOM 728 O O . ASP A 1 90 ? 4.094 -13.458 2.937 1.00 95.25 90 ASP A O 1
ATOM 732 N N . ARG A 1 91 ? 4.486 -13.471 0.733 1.00 94.88 91 ARG A N 1
ATOM 733 C CA . ARG A 1 91 ? 5.691 -12.642 0.833 1.00 94.88 91 ARG A CA 1
ATOM 734 C C . ARG A 1 91 ? 5.387 -11.268 1.422 1.00 94.88 91 ARG A C 1
ATOM 736 O O . ARG A 1 91 ? 6.171 -10.763 2.222 1.00 94.88 91 ARG A O 1
ATOM 743 N N . ILE A 1 92 ? 4.260 -10.665 1.039 1.00 97.00 92 ILE A N 1
ATOM 744 C CA . ILE A 1 92 ? 3.817 -9.399 1.627 1.00 97.00 92 ILE A CA 1
ATOM 745 C C . ILE A 1 92 ? 3.506 -9.608 3.113 1.00 97.00 92 ILE A C 1
ATOM 747 O O . ILE A 1 92 ? 4.046 -8.888 3.946 1.00 97.00 92 ILE A O 1
ATOM 751 N N . LYS A 1 93 ? 2.689 -10.609 3.460 1.00 96.19 93 LYS A N 1
ATOM 752 C CA . LYS A 1 93 ? 2.301 -10.901 4.848 1.00 96.19 93 LYS A CA 1
ATOM 753 C C . LYS A 1 93 ? 3.517 -11.166 5.741 1.00 96.19 93 LYS A C 1
ATOM 755 O O . LYS A 1 93 ? 3.611 -10.560 6.805 1.00 96.19 93 LYS A O 1
ATOM 760 N N . SER A 1 94 ? 4.467 -11.988 5.295 1.00 94.00 94 SER A N 1
ATOM 761 C CA . SER A 1 94 ? 5.708 -12.277 6.023 1.00 94.00 94 SER A CA 1
ATOM 762 C C . SER A 1 94 ? 6.525 -11.013 6.278 1.00 94.00 94 SER A C 1
ATOM 764 O O . SER A 1 94 ? 6.837 -10.720 7.427 1.00 94.00 94 SER A O 1
ATOM 766 N N . ALA A 1 95 ? 6.790 -10.208 5.246 1.00 93.94 95 ALA A N 1
ATOM 767 C CA . ALA A 1 95 ? 7.588 -8.991 5.391 1.00 93.94 95 ALA A CA 1
ATOM 768 C C . ALA A 1 95 ? 6.926 -7.941 6.303 1.00 93.94 95 ALA A C 1
ATOM 770 O O . ALA A 1 95 ? 7.598 -7.290 7.103 1.00 93.94 95 ALA A O 1
ATOM 771 N N . LEU A 1 96 ? 5.601 -7.769 6.211 1.00 95.12 96 LEU A N 1
ATOM 772 C CA . LEU A 1 96 ? 4.876 -6.865 7.109 1.00 95.12 96 LEU A CA 1
ATOM 773 C C . LEU A 1 96 ? 4.829 -7.414 8.547 1.00 95.12 96 LEU A C 1
ATOM 775 O O . LEU A 1 96 ? 4.935 -6.643 9.498 1.00 95.12 96 LEU A O 1
ATOM 779 N N . GLY A 1 97 ? 4.704 -8.733 8.720 1.00 92.50 97 GLY A N 1
ATOM 780 C CA . GLY A 1 97 ? 4.739 -9.398 10.025 1.00 92.50 97 GLY A CA 1
ATOM 781 C C . GLY A 1 97 ? 6.094 -9.276 10.730 1.00 92.50 97 GLY A C 1
ATOM 782 O O . GLY A 1 97 ? 6.143 -8.991 11.928 1.00 92.50 97 GLY A O 1
ATOM 783 N N . GLU A 1 98 ? 7.192 -9.417 9.987 1.00 91.88 98 GLU A N 1
ATOM 784 C CA . GLU A 1 98 ? 8.555 -9.173 10.474 1.00 91.88 98 GLU A CA 1
ATOM 785 C C . GLU A 1 98 ? 8.732 -7.727 10.946 1.00 91.88 98 GLU A C 1
ATOM 787 O O . GLU A 1 98 ? 9.208 -7.500 12.059 1.00 91.88 98 GLU A O 1
ATOM 792 N N . PHE A 1 99 ? 8.268 -6.750 10.155 1.00 91.50 99 PHE A N 1
ATOM 793 C CA . PHE A 1 99 ? 8.280 -5.344 10.563 1.00 91.50 99 PHE A CA 1
ATOM 794 C C . PHE A 1 99 ? 7.525 -5.141 11.884 1.00 91.50 99 PHE A C 1
ATOM 796 O O . PHE A 1 99 ? 8.057 -4.538 12.814 1.00 91.50 99 PHE A O 1
ATOM 803 N N . GLN A 1 100 ? 6.324 -5.710 12.013 1.00 88.94 100 GLN A N 1
ATOM 804 C CA . GLN A 1 100 ? 5.506 -5.549 13.220 1.00 88.94 100 GLN A CA 1
ATOM 805 C C . GLN A 1 100 ? 6.066 -6.262 14.457 1.00 88.94 100 GLN A C 1
ATOM 807 O O . GLN A 1 100 ? 5.755 -5.879 15.584 1.00 88.94 100 GLN A O 1
ATOM 812 N N . SER A 1 101 ? 6.922 -7.266 14.268 1.00 86.56 101 SER A N 1
ATOM 813 C CA . SER A 1 101 ? 7.595 -7.967 15.367 1.00 86.56 101 SER A CA 1
ATOM 814 C C . SER A 1 101 ? 8.717 -7.137 16.006 1.00 86.56 101 SER A C 1
ATOM 816 O O . SER A 1 101 ? 9.156 -7.444 17.112 1.00 86.56 101 SER A O 1
ATOM 818 N N . SER A 1 102 ? 9.166 -6.066 15.342 1.00 81.12 102 SER A N 1
ATOM 819 C CA . SER A 1 102 ? 10.217 -5.168 15.845 1.00 81.12 102 SER A CA 1
ATOM 820 C C . SER A 1 102 ? 9.746 -4.171 16.915 1.00 81.12 102 SER A C 1
ATOM 822 O O . SER A 1 102 ? 10.570 -3.481 17.513 1.00 81.12 102 SER A O 1
ATOM 824 N N . GLY A 1 103 ? 8.438 -4.112 17.190 1.00 78.25 103 GLY A N 1
ATOM 825 C CA . GLY A 1 103 ? 7.838 -3.220 18.188 1.00 78.25 103 GLY A CA 1
ATOM 826 C C . GLY A 1 103 ? 7.216 -1.943 17.616 1.00 78.25 103 GLY A C 1
ATOM 827 O O . GLY A 1 103 ? 6.566 -1.213 18.364 1.00 78.25 103 GLY A O 1
ATOM 828 N N . ASP A 1 104 ? 7.349 -1.706 16.309 1.00 83.75 104 ASP A N 1
ATOM 829 C CA . ASP A 1 104 ? 6.610 -0.675 15.580 1.00 83.75 104 ASP A CA 1
ATOM 830 C C . ASP A 1 104 ? 5.460 -1.280 14.775 1.00 83.75 104 ASP A C 1
ATOM 832 O O . ASP A 1 104 ? 5.581 -2.339 14.169 1.00 83.75 104 ASP A O 1
ATOM 836 N N . TYR A 1 105 ? 4.329 -0.579 14.727 1.00 91.19 105 TYR A N 1
ATOM 837 C CA . TYR A 1 105 ? 3.110 -1.098 14.112 1.00 91.19 105 TYR A CA 1
ATOM 838 C C . TYR A 1 105 ? 2.670 -0.258 12.924 1.00 91.19 105 TYR A C 1
ATOM 840 O O . TYR A 1 105 ? 2.758 0.975 12.950 1.00 91.19 105 TYR A O 1
ATOM 848 N N . LEU A 1 106 ? 2.178 -0.930 11.882 1.00 93.94 106 LEU A N 1
ATOM 849 C CA . LEU A 1 106 ? 1.608 -0.264 10.719 1.00 93.94 106 LEU A CA 1
ATOM 850 C C . LEU A 1 106 ? 0.243 0.311 11.078 1.00 93.94 106 LEU A C 1
ATOM 852 O O . LEU A 1 106 ? -0.619 -0.356 11.649 1.00 93.94 106 LEU A O 1
ATOM 856 N N . THR A 1 107 ? 0.048 1.567 10.710 1.00 94.44 107 THR A N 1
ATOM 857 C CA . THR A 1 107 ? -1.249 2.232 10.827 1.00 94.44 107 THR A CA 1
ATOM 858 C C . THR A 1 107 ? -2.238 1.670 9.806 1.00 94.44 107 THR A C 1
ATOM 860 O O . THR A 1 107 ? -1.862 1.192 8.730 1.00 94.44 107 THR A O 1
ATOM 863 N N . VAL A 1 108 ? -3.535 1.815 10.077 1.00 94.31 108 VAL A N 1
ATOM 864 C CA . VAL A 1 108 ? -4.598 1.532 9.098 1.00 94.31 108 VAL A CA 1
ATOM 865 C C . VAL A 1 108 ? -4.389 2.370 7.831 1.00 94.31 108 VAL A C 1
ATOM 867 O O . VAL A 1 108 ? -4.649 1.920 6.713 1.00 94.31 108 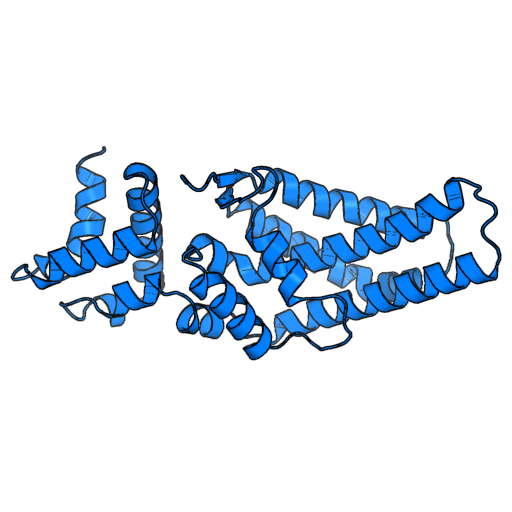VAL A O 1
ATOM 870 N N . GLY A 1 109 ? -3.892 3.600 7.998 1.00 93.44 109 GLY A N 1
ATOM 871 C CA . GLY A 1 109 ? -3.528 4.489 6.898 1.00 93.44 109 GLY A CA 1
ATOM 872 C C . GLY A 1 109 ? -2.475 3.897 5.961 1.00 93.44 109 GLY A C 1
ATOM 873 O O . GLY A 1 109 ? -2.649 3.960 4.740 1.00 93.44 109 GLY A O 1
ATOM 874 N N . GLU A 1 110 ? -1.422 3.304 6.520 1.00 95.88 110 GLU A N 1
ATOM 875 C CA . GLU A 1 110 ? -0.359 2.640 5.764 1.00 95.88 110 GLU A CA 1
ATOM 876 C C . GLU A 1 110 ? -0.874 1.396 5.042 1.00 95.88 110 GLU A C 1
ATOM 878 O O . GLU A 1 110 ? -0.683 1.282 3.833 1.00 95.88 110 GLU A O 1
ATOM 883 N N . LEU A 1 111 ? -1.601 0.514 5.733 1.00 96.12 111 LEU A N 1
ATOM 884 C CA . LEU A 1 111 ? -2.097 -0.728 5.130 1.00 96.12 111 LEU A CA 1
ATOM 885 C C . LEU A 1 111 ? -3.067 -0.467 3.966 1.00 96.12 111 LEU A C 1
ATOM 887 O O . LEU A 1 111 ? -2.951 -1.088 2.914 1.00 96.12 111 LEU A O 1
ATOM 891 N N . PHE A 1 112 ? -3.960 0.521 4.087 1.00 95.31 112 PHE A N 1
ATOM 892 C CA . PHE A 1 112 ? -4.839 0.927 2.979 1.00 95.31 112 PHE A CA 1
ATOM 893 C C . PHE A 1 112 ? -4.100 1.611 1.823 1.00 95.31 112 PHE A C 1
ATOM 895 O O . PHE A 1 112 ? -4.658 1.732 0.735 1.00 95.31 112 PHE A O 1
ATOM 902 N N . SER A 1 113 ? -2.869 2.071 2.044 1.00 96.75 113 SER A N 1
ATOM 903 C CA . SER A 1 113 ? -2.025 2.673 1.006 1.00 96.75 113 SER A CA 1
ATOM 904 C C . SER A 1 113 ? -1.035 1.672 0.402 1.00 96.75 113 SER A C 1
ATOM 906 O O . SER A 1 113 ? -0.301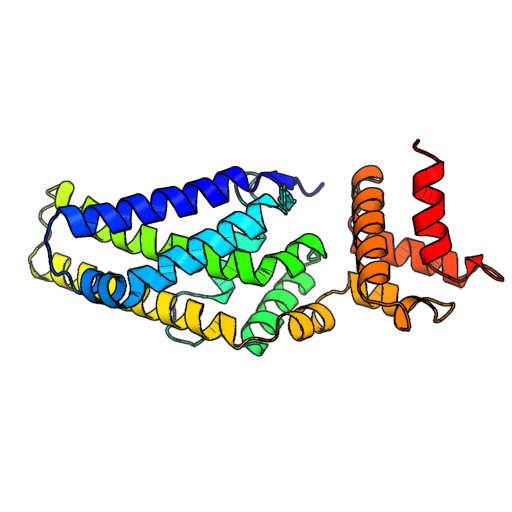 2.031 -0.514 1.00 96.75 113 SER A O 1
ATOM 908 N N . LEU A 1 114 ? -1.000 0.423 0.884 1.00 97.81 114 LEU A N 1
ATOM 909 C CA . LEU A 1 114 ? 0.011 -0.575 0.529 1.00 97.81 114 LEU A CA 1
ATOM 910 C C . LEU A 1 114 ? 0.065 -0.866 -0.973 1.00 97.81 114 LEU A C 1
ATOM 912 O O . LEU A 1 114 ? 1.145 -0.840 -1.558 1.00 97.81 114 LEU A O 1
ATOM 916 N N . ARG A 1 115 ? -1.089 -1.091 -1.617 1.00 97.81 115 ARG A N 1
ATOM 917 C CA . ARG A 1 115 ? -1.148 -1.354 -3.065 1.00 97.81 115 ARG A CA 1
ATOM 918 C C . ARG A 1 115 ? -0.591 -0.184 -3.872 1.00 97.81 115 ARG A C 1
ATOM 920 O O . ARG A 1 115 ? 0.252 -0.386 -4.746 1.00 97.81 115 ARG A O 1
ATOM 927 N N . ASP A 1 116 ? -1.044 1.029 -3.560 1.00 97.81 116 ASP A N 1
ATOM 928 C CA . ASP A 1 116 ? -0.588 2.243 -4.239 1.00 97.81 116 ASP A CA 1
ATOM 929 C C . ASP A 1 116 ? 0.906 2.485 -3.990 1.00 97.81 116 ASP A C 1
ATOM 931 O O . ASP A 1 116 ? 1.610 2.921 -4.896 1.00 97.81 116 ASP A O 1
ATOM 935 N N . MET A 1 117 ? 1.416 2.153 -2.799 1.00 98.00 117 MET A N 1
ATOM 936 C CA . MET A 1 117 ? 2.826 2.325 -2.451 1.00 98.00 117 MET A CA 1
ATOM 937 C C . MET A 1 117 ? 3.739 1.285 -3.118 1.00 98.00 117 MET A C 1
ATOM 939 O O . MET A 1 117 ? 4.813 1.643 -3.602 1.00 98.00 117 MET A O 1
ATOM 943 N N . LEU A 1 118 ? 3.307 0.024 -3.229 1.00 98.50 118 LEU A N 1
ATOM 944 C CA . LEU A 1 118 ? 4.008 -1.003 -4.012 1.00 98.50 118 LEU A CA 1
ATOM 945 C C . LEU A 1 118 ? 4.093 -0.593 -5.484 1.00 98.50 118 LEU A C 1
ATOM 947 O O . LEU A 1 118 ? 5.160 -0.669 -6.099 1.00 98.50 118 LEU A O 1
ATOM 951 N N . ALA A 1 119 ? 2.982 -0.101 -6.038 1.00 98.38 119 ALA A N 1
ATOM 952 C CA . ALA A 1 119 ? 2.947 0.390 -7.406 1.00 98.38 119 ALA A CA 1
ATOM 953 C C . ALA A 1 119 ? 3.827 1.637 -7.588 1.00 98.38 119 ALA A C 1
ATOM 955 O O . ALA A 1 119 ? 4.610 1.692 -8.535 1.00 98.38 119 ALA A O 1
ATOM 956 N N . ALA A 1 120 ? 3.770 2.597 -6.660 1.00 98.31 120 ALA A N 1
ATOM 957 C CA . ALA A 1 120 ? 4.650 3.764 -6.646 1.00 98.31 120 ALA A CA 1
ATOM 958 C C . ALA A 1 120 ? 6.125 3.351 -6.644 1.00 98.31 120 ALA A C 1
ATOM 960 O O . ALA A 1 120 ? 6.898 3.852 -7.458 1.00 98.31 120 ALA A O 1
ATOM 961 N N . ARG A 1 121 ? 6.512 2.395 -5.791 1.00 98.19 121 ARG A N 1
ATOM 962 C CA . ARG A 1 121 ? 7.891 1.905 -5.725 1.00 98.19 121 ARG A CA 1
ATOM 963 C C . ARG A 1 121 ? 8.343 1.274 -7.042 1.00 98.19 121 ARG A C 1
ATOM 965 O O . ARG A 1 121 ? 9.480 1.520 -7.443 1.00 98.19 121 ARG A O 1
ATOM 972 N N . CYS A 1 122 ? 7.472 0.517 -7.715 1.00 98.00 122 CYS A N 1
ATOM 973 C CA . CYS A 1 122 ? 7.759 -0.046 -9.036 1.00 98.00 122 CYS A CA 1
ATOM 974 C C . CYS A 1 122 ? 7.934 1.046 -10.098 1.00 98.00 122 CYS A C 1
ATOM 976 O O . CYS A 1 122 ? 8.901 1.005 -10.847 1.00 98.00 122 CYS A O 1
ATOM 978 N N . LEU A 1 123 ? 7.038 2.039 -10.147 1.00 98.12 123 LEU A N 1
ATOM 979 C CA . LEU A 1 123 ? 7.142 3.152 -11.099 1.00 98.12 123 LEU A CA 1
ATOM 980 C C . LEU A 1 123 ? 8.432 3.955 -10.895 1.00 98.12 123 LEU A C 1
ATOM 982 O O . LEU A 1 123 ? 9.108 4.270 -11.869 1.00 98.12 123 LEU A O 1
ATOM 986 N N . ILE A 1 124 ? 8.792 4.221 -9.635 1.00 97.69 124 ILE A N 1
ATOM 987 C CA . ILE A 1 124 ? 10.049 4.889 -9.281 1.00 97.69 124 ILE A CA 1
ATOM 988 C C . ILE A 1 124 ? 11.246 4.045 -9.724 1.00 97.69 124 ILE A C 1
ATOM 990 O O . ILE A 1 124 ? 12.154 4.562 -10.357 1.00 97.69 124 ILE A O 1
ATOM 994 N N . GLY A 1 125 ? 11.225 2.732 -9.472 1.00 96.38 125 GLY A N 1
ATOM 995 C CA . GLY A 1 125 ? 12.313 1.839 -9.881 1.00 96.38 125 GLY A CA 1
ATOM 996 C C . GLY A 1 125 ? 12.488 1.733 -11.399 1.00 96.38 125 GLY A C 1
ATOM 997 O O . GLY A 1 125 ? 13.616 1.638 -11.868 1.00 96.38 125 GLY A O 1
ATOM 998 N N . ILE A 1 126 ? 11.396 1.796 -12.171 1.00 95.81 126 ILE A N 1
ATOM 999 C CA . ILE A 1 126 ? 11.468 1.875 -13.638 1.00 95.81 126 ILE A CA 1
ATOM 1000 C C . ILE A 1 126 ? 12.127 3.196 -14.052 1.00 95.81 126 ILE A C 1
ATOM 1002 O O . ILE A 1 126 ? 13.023 3.184 -14.891 1.00 95.81 126 ILE A O 1
ATOM 1006 N N . GLY A 1 127 ? 11.723 4.319 -13.450 1.00 94.50 127 GLY A N 1
ATOM 1007 C CA . GLY A 1 127 ? 12.325 5.629 -13.712 1.00 94.50 127 GLY A CA 1
ATOM 1008 C C . GLY A 1 127 ? 13.810 5.698 -13.359 1.00 94.50 127 GLY A C 1
ATOM 1009 O O . GLY A 1 127 ? 14.591 6.202 -14.159 1.00 94.50 127 GLY A O 1
ATOM 1010 N N . ASP A 1 128 ? 14.206 5.149 -12.209 1.00 93.44 128 ASP A N 1
ATOM 1011 C CA . ASP A 1 128 ? 15.608 5.053 -11.787 1.00 93.44 128 ASP A CA 1
ATOM 1012 C C . ASP A 1 128 ? 16.431 4.243 -12.799 1.00 93.44 128 ASP A C 1
ATOM 1014 O O . ASP A 1 128 ? 17.465 4.717 -13.258 1.00 93.44 128 ASP A O 1
ATOM 1018 N N . ALA A 1 129 ? 15.933 3.076 -13.233 1.00 91.94 129 ALA A N 1
ATOM 1019 C CA . ALA A 1 129 ? 16.606 2.256 -14.243 1.00 91.94 129 ALA A CA 1
ATOM 1020 C C . ALA A 1 129 ? 16.797 3.007 -15.574 1.00 91.94 129 ALA A C 1
ATOM 1022 O O . ALA A 1 129 ? 17.845 2.896 -16.206 1.00 91.94 129 ALA A O 1
ATOM 1023 N N . CYS A 1 130 ? 15.799 3.799 -15.980 1.00 89.25 130 CYS A N 1
ATOM 1024 C CA . CYS A 1 130 ? 15.876 4.641 -17.174 1.00 89.25 130 CYS A CA 1
ATOM 1025 C C . CYS A 1 130 ? 16.903 5.766 -17.017 1.00 89.25 130 CYS A C 1
ATOM 1027 O O . CYS A 1 130 ? 17.716 6.002 -17.907 1.00 89.25 130 CYS A O 1
ATOM 1029 N N . ARG A 1 131 ? 16.869 6.462 -15.875 1.00 88.69 131 ARG A N 1
ATOM 1030 C CA . ARG A 1 131 ? 17.797 7.550 -15.559 1.00 88.69 131 ARG A CA 1
ATOM 1031 C C . ARG A 1 131 ? 19.235 7.054 -15.580 1.00 88.69 131 ARG A C 1
ATOM 1033 O O . ARG A 1 131 ? 20.077 7.693 -16.203 1.00 88.69 131 ARG A O 1
ATOM 1040 N N . ASP A 1 132 ? 19.505 5.947 -14.902 1.00 87.00 132 ASP A N 1
ATOM 1041 C CA . ASP A 1 132 ? 20.859 5.424 -14.739 1.00 87.00 132 ASP A CA 1
ATOM 1042 C C . ASP A 1 132 ? 21.417 4.952 -16.095 1.00 87.00 132 ASP A C 1
ATOM 1044 O O . ASP A 1 132 ? 22.564 5.252 -16.426 1.00 87.00 132 ASP A O 1
ATOM 1048 N N . ALA A 1 133 ? 20.574 4.348 -16.945 1.00 81.19 133 ALA A N 1
ATOM 1049 C CA . ALA A 1 133 ? 20.938 4.008 -18.322 1.00 81.19 133 ALA A CA 1
ATOM 1050 C C . ALA A 1 133 ? 21.266 5.243 -19.195 1.00 81.19 133 ALA A C 1
ATOM 1052 O O . ALA A 1 133 ? 22.114 5.163 -20.085 1.00 81.19 133 ALA A O 1
ATOM 1053 N N . THR A 1 134 ? 20.632 6.395 -18.942 1.00 79.06 134 THR A N 1
ATOM 1054 C CA . THR A 1 134 ? 20.871 7.650 -19.680 1.00 79.06 134 THR A CA 1
ATOM 1055 C C . THR A 1 134 ? 22.071 8.451 -19.154 1.00 79.06 134 THR A C 1
ATOM 1057 O O . THR A 1 134 ? 22.876 8.964 -19.941 1.00 79.06 134 THR A O 1
ATOM 1060 N N . LEU A 1 135 ? 22.199 8.614 -17.833 1.00 73.19 135 LEU A N 1
ATOM 1061 C CA . LEU A 1 135 ? 23.225 9.467 -17.219 1.00 73.19 135 LEU A CA 1
ATOM 1062 C C . LEU A 1 135 ? 24.634 8.913 -17.429 1.00 73.19 135 LEU A C 1
ATOM 1064 O O . LEU A 1 135 ? 25.534 9.678 -17.776 1.00 73.19 135 LEU A O 1
ATOM 1068 N N . ASN A 1 136 ? 24.805 7.597 -17.312 1.00 65.19 136 ASN A N 1
ATOM 1069 C CA . ASN A 1 136 ? 26.100 6.945 -17.512 1.00 65.19 136 ASN A CA 1
ATOM 1070 C C . ASN A 1 136 ? 26.592 7.063 -18.965 1.00 65.19 136 ASN A C 1
ATOM 1072 O O . ASN A 1 136 ? 27.791 7.071 -19.220 1.00 65.19 136 ASN A O 1
ATOM 1076 N N . PHE A 1 137 ? 25.681 7.250 -19.927 1.00 60.34 137 PHE A N 1
ATOM 1077 C CA . PHE A 1 137 ? 26.048 7.556 -21.310 1.00 60.34 137 PHE A CA 1
ATOM 1078 C C . PHE A 1 137 ? 26.485 9.019 -21.489 1.00 60.34 137 PHE A C 1
ATOM 1080 O O . PHE A 1 137 ? 27.368 9.328 -22.288 1.00 60.34 137 PHE A O 1
ATOM 1087 N N . SER A 1 138 ? 25.845 9.935 -20.760 1.00 59.72 138 SER A N 1
ATOM 1088 C CA . SER A 1 138 ? 26.055 11.381 -20.899 1.00 59.72 138 SER A CA 1
ATOM 1089 C C . SER A 1 138 ? 27.345 11.860 -20.228 1.00 59.72 138 SER A C 1
ATOM 1091 O O . SER A 1 138 ? 27.894 12.881 -20.634 1.00 59.72 138 SER A O 1
ATOM 1093 N N . GLN A 1 139 ? 27.838 11.136 -19.216 1.00 55.81 139 GLN A N 1
ATOM 1094 C CA . GLN A 1 139 ? 29.031 11.526 -18.457 1.00 55.81 139 GLN A CA 1
ATOM 1095 C C . GLN A 1 139 ? 30.371 11.165 -19.114 1.00 55.81 139 GLN A C 1
ATOM 1097 O O . GLN A 1 139 ? 31.406 11.562 -18.589 1.00 55.81 139 GLN A O 1
ATOM 1102 N N . GLY A 1 140 ? 30.392 10.504 -20.277 1.00 51.91 140 GLY A N 1
ATOM 1103 C CA . GLY A 1 140 ? 31.634 10.323 -21.042 1.00 51.91 140 GLY A CA 1
ATOM 1104 C C . GLY A 1 140 ? 32.746 9.577 -20.294 1.00 51.91 140 GLY A C 1
ATOM 1105 O O . GLY A 1 140 ? 33.914 9.702 -20.664 1.00 51.91 140 GLY A O 1
ATOM 1106 N N . GLU A 1 141 ? 32.406 8.809 -19.253 1.00 55.66 141 GLU A N 1
ATOM 1107 C CA . GLU A 1 141 ? 33.328 7.828 -18.687 1.00 55.66 141 GLU A CA 1
ATOM 1108 C C . GLU A 1 141 ? 33.755 6.870 -19.809 1.00 55.66 141 GLU A C 1
ATOM 1110 O O . GLU A 1 141 ? 32.972 6.587 -20.719 1.00 55.66 141 GLU A O 1
ATOM 1115 N N . MET A 1 142 ? 35.000 6.378 -19.779 1.00 56.50 142 MET A N 1
ATOM 1116 C CA . MET A 1 142 ? 35.480 5.344 -20.709 1.00 56.50 142 MET A CA 1
ATOM 1117 C C . MET A 1 142 ? 34.795 3.990 -20.429 1.00 56.50 142 MET A C 1
ATOM 1119 O O . MET A 1 142 ? 35.455 2.990 -20.166 1.00 56.50 142 MET A O 1
ATOM 1123 N N . ALA A 1 143 ? 33.466 3.951 -20.467 1.00 68.69 143 ALA A N 1
ATOM 1124 C CA . ALA A 1 143 ? 32.694 2.728 -20.458 1.00 68.69 143 ALA A CA 1
ATOM 1125 C C . ALA A 1 143 ? 32.946 2.003 -21.781 1.00 68.69 143 ALA A C 1
ATOM 1127 O O . ALA A 1 143 ? 32.777 2.556 -22.874 1.00 68.69 143 ALA A O 1
ATOM 1128 N N . THR A 1 144 ? 33.389 0.756 -21.691 1.00 80.38 144 THR A N 1
ATOM 1129 C CA . THR A 1 144 ? 33.562 -0.093 -22.863 1.00 80.38 144 THR A CA 1
ATOM 1130 C C . THR A 1 144 ? 32.197 -0.449 -23.456 1.00 80.38 144 THR A C 1
ATOM 1132 O O . THR A 1 144 ? 31.151 -0.335 -22.812 1.00 80.38 144 THR A O 1
ATOM 1135 N N . ALA A 1 145 ? 32.180 -0.945 -24.695 1.00 81.00 145 ALA A N 1
ATOM 1136 C CA . ALA A 1 145 ? 30.950 -1.471 -25.289 1.00 81.00 145 ALA A CA 1
ATOM 1137 C C . ALA A 1 145 ? 30.326 -2.613 -24.455 1.00 81.00 145 ALA A C 1
ATOM 1139 O O . ALA A 1 145 ? 29.113 -2.812 -24.510 1.00 81.00 145 ALA A O 1
ATOM 1140 N N . VAL A 1 146 ? 31.143 -3.342 -23.681 1.00 83.56 146 VAL A N 1
ATOM 1141 C CA . VAL A 1 146 ? 30.695 -4.413 -22.778 1.00 83.56 146 VAL A CA 1
ATOM 1142 C C . VAL A 1 146 ? 29.971 -3.827 -21.567 1.00 83.56 146 VAL A C 1
ATOM 1144 O O . VAL A 1 146 ? 28.859 -4.262 -21.279 1.00 83.56 146 VAL A O 1
ATOM 1147 N N . ASP A 1 147 ? 30.532 -2.792 -20.938 1.00 83.38 147 ASP A N 1
ATOM 1148 C CA . ASP A 1 147 ? 29.923 -2.127 -19.776 1.00 83.38 147 ASP A CA 1
ATOM 1149 C C . ASP A 1 147 ? 28.553 -1.532 -20.131 1.00 83.38 147 ASP A C 1
ATOM 1151 O O . ASP A 1 147 ? 27.572 -1.693 -19.405 1.00 83.38 147 ASP A O 1
ATOM 1155 N N . ILE A 1 148 ? 28.453 -0.906 -21.310 1.00 81.75 148 ILE A N 1
ATOM 1156 C CA . ILE A 1 148 ? 27.195 -0.351 -21.827 1.00 81.75 148 ILE A CA 1
ATOM 1157 C C . ILE A 1 148 ? 26.157 -1.464 -22.045 1.00 81.75 148 ILE A C 1
ATOM 1159 O O . ILE A 1 148 ? 24.985 -1.304 -21.696 1.00 81.75 148 ILE A O 1
ATOM 1163 N N . ALA A 1 149 ? 26.566 -2.602 -22.613 1.00 84.81 149 ALA A N 1
ATOM 1164 C CA . ALA A 1 149 ? 25.668 -3.728 -22.849 1.00 84.81 149 ALA A CA 1
ATOM 1165 C C . ALA A 1 149 ? 25.186 -4.378 -21.540 1.00 84.81 149 ALA A C 1
ATOM 1167 O O . ALA A 1 149 ? 23.999 -4.689 -21.416 1.00 84.81 149 ALA A O 1
ATOM 1168 N N . GLU A 1 150 ? 26.070 -4.557 -20.556 1.00 86.56 150 GLU A N 1
ATOM 1169 C CA . GLU A 1 150 ? 25.729 -5.110 -19.239 1.00 86.56 150 GLU A CA 1
ATOM 1170 C C . GLU A 1 150 ? 24.785 -4.185 -18.461 1.00 86.56 150 GLU A C 1
ATOM 1172 O O . GLU A 1 150 ? 23.799 -4.646 -17.875 1.00 86.56 150 GLU A O 1
ATOM 1177 N N . MET A 1 151 ? 25.019 -2.873 -18.535 1.00 87.00 151 MET A N 1
ATOM 1178 C CA . MET A 1 151 ? 24.140 -1.857 -17.962 1.00 87.00 151 MET A CA 1
ATOM 1179 C C . MET A 1 151 ? 22.724 -1.947 -18.545 1.00 87.00 151 MET A C 1
ATOM 1181 O O . MET A 1 151 ? 21.755 -2.066 -17.793 1.00 87.00 151 MET A O 1
ATOM 1185 N N . HIS A 1 152 ? 22.589 -1.947 -19.875 1.00 87.25 152 HIS A N 1
ATOM 1186 C CA . HIS A 1 152 ? 21.289 -2.076 -20.543 1.00 87.25 152 HIS A CA 1
ATOM 1187 C C . HIS A 1 152 ? 20.617 -3.433 -20.261 1.00 87.25 152 HIS A C 1
ATOM 1189 O O . HIS A 1 152 ? 19.410 -3.514 -20.044 1.00 87.25 152 HIS A O 1
ATOM 1195 N N . SER A 1 153 ? 21.386 -4.522 -20.197 1.00 89.94 153 SER A N 1
ATOM 1196 C CA . SER A 1 153 ? 20.861 -5.841 -19.820 1.00 89.94 153 SER A CA 1
ATOM 1197 C C . SER A 1 153 ? 20.270 -5.835 -18.403 1.00 89.94 153 SER A C 1
ATOM 1199 O O . SER A 1 153 ? 19.158 -6.329 -18.169 1.00 89.94 153 SER A O 1
ATOM 1201 N N . SER A 1 154 ? 20.978 -5.206 -17.464 1.00 90.19 154 SER A N 1
ATOM 1202 C CA . SER A 1 154 ? 20.554 -5.061 -16.070 1.00 90.19 154 SER A CA 1
ATOM 1203 C C . SER A 1 154 ? 19.310 -4.181 -15.946 1.00 90.19 154 SER A C 1
ATOM 1205 O O . SER A 1 154 ? 18.337 -4.575 -15.294 1.00 90.19 154 SER A O 1
ATOM 1207 N N . ALA A 1 155 ? 19.295 -3.030 -16.627 1.00 91.06 155 ALA A N 1
ATOM 1208 C CA . ALA A 1 155 ? 18.151 -2.123 -16.668 1.00 91.06 155 ALA A CA 1
ATOM 1209 C C . ALA A 1 155 ? 16.911 -2.814 -17.254 1.00 91.06 155 ALA A C 1
ATOM 1211 O O . ALA A 1 155 ? 15.846 -2.800 -16.639 1.00 91.06 155 ALA A O 1
ATOM 1212 N N . SER A 1 156 ? 17.051 -3.502 -18.388 1.00 92.62 156 SER A N 1
ATOM 1213 C CA . SER A 1 156 ? 15.970 -4.266 -19.022 1.00 92.62 156 SER A CA 1
ATOM 1214 C C . SER A 1 156 ? 15.408 -5.362 -18.124 1.00 92.62 156 SER A C 1
ATOM 1216 O O . SER A 1 156 ? 14.189 -5.487 -17.976 1.00 92.62 156 SER A O 1
ATOM 1218 N N . SER A 1 157 ? 16.281 -6.113 -17.452 1.00 93.50 157 SER A N 1
ATOM 1219 C CA . SER A 1 157 ? 15.874 -7.161 -16.512 1.00 93.50 157 SER A CA 1
ATOM 1220 C C . SER A 1 157 ? 15.107 -6.588 -15.315 1.00 93.50 157 SER A C 1
ATOM 1222 O O . SER A 1 157 ? 14.092 -7.150 -14.891 1.00 93.50 157 SER A O 1
ATOM 1224 N N . LEU A 1 158 ? 15.552 -5.446 -14.780 1.00 94.62 158 LEU A N 1
ATOM 1225 C CA . LEU A 1 158 ? 14.866 -4.743 -13.697 1.00 94.62 158 LEU A CA 1
ATOM 1226 C C . LEU A 1 158 ? 13.507 -4.191 -14.150 1.00 94.62 158 LEU A C 1
ATOM 1228 O O . LEU A 1 158 ? 12.496 -4.459 -13.500 1.00 94.62 158 LEU A O 1
ATOM 1232 N N . VAL A 1 159 ? 13.452 -3.482 -15.278 1.00 95.06 159 VAL A N 1
ATOM 1233 C CA . VAL A 1 159 ? 12.211 -2.914 -15.828 1.00 95.06 159 VAL A CA 1
ATOM 1234 C C . VAL A 1 159 ? 11.190 -4.016 -16.113 1.00 95.06 159 VAL A C 1
ATOM 1236 O O . VAL A 1 159 ? 10.041 -3.915 -15.676 1.00 95.06 159 VAL A O 1
ATOM 1239 N N . GLY A 1 160 ? 11.607 -5.103 -16.767 1.00 95.19 160 GLY A N 1
ATOM 1240 C CA . GLY A 1 160 ? 10.745 -6.249 -17.046 1.00 95.19 160 GLY A CA 1
ATOM 1241 C C . GLY A 1 160 ? 10.168 -6.874 -15.775 1.00 95.19 160 GLY A C 1
ATOM 1242 O O . GLY A 1 160 ? 8.967 -7.151 -15.712 1.00 95.19 160 GLY A O 1
ATOM 1243 N N . ARG A 1 161 ? 10.979 -7.038 -14.721 1.00 96.12 161 ARG A N 1
ATOM 1244 C CA . ARG A 1 161 ? 10.491 -7.488 -13.405 1.00 96.12 161 ARG A CA 1
ATOM 1245 C C . ARG A 1 161 ? 9.481 -6.533 -12.797 1.00 96.12 161 ARG A C 1
ATOM 1247 O O . ARG A 1 161 ? 8.423 -6.980 -12.372 1.00 96.12 161 ARG A O 1
ATOM 1254 N N . LEU A 1 162 ? 9.779 -5.237 -12.747 1.00 97.31 162 LEU A N 1
ATOM 1255 C CA . LEU A 1 162 ? 8.897 -4.256 -12.112 1.00 97.31 162 LEU A CA 1
ATOM 1256 C C . LEU A 1 162 ? 7.551 -4.146 -12.841 1.00 97.31 162 LEU A C 1
ATOM 1258 O O . LEU A 1 162 ? 6.514 -4.036 -12.188 1.00 97.31 162 LEU A O 1
ATOM 1262 N N . ILE A 1 163 ? 7.534 -4.270 -14.172 1.00 96.31 163 ILE A N 1
ATOM 1263 C CA . ILE A 1 163 ? 6.295 -4.357 -14.959 1.00 96.31 163 ILE A CA 1
ATOM 1264 C C . ILE A 1 163 ? 5.506 -5.625 -14.603 1.00 96.31 163 ILE A C 1
ATOM 1266 O O . ILE A 1 163 ? 4.301 -5.550 -14.348 1.00 96.31 163 ILE A O 1
ATOM 1270 N N . LYS A 1 164 ? 6.164 -6.789 -14.525 1.00 95.75 164 LYS A N 1
ATOM 1271 C CA . LYS A 1 164 ? 5.512 -8.042 -14.101 1.00 95.75 164 LYS A CA 1
ATOM 1272 C C . LYS A 1 164 ? 4.955 -7.933 -12.679 1.00 95.75 164 LYS A C 1
ATOM 1274 O O . LYS A 1 164 ? 3.822 -8.349 -12.440 1.00 95.75 164 LYS A O 1
ATOM 1279 N N . THR A 1 165 ? 5.702 -7.326 -11.757 1.00 97.31 165 THR A N 1
ATOM 1280 C CA . THR A 1 165 ? 5.260 -7.046 -10.385 1.00 97.31 165 THR A CA 1
ATOM 1281 C C . THR A 1 165 ? 4.008 -6.181 -10.391 1.00 97.31 165 THR A C 1
ATOM 1283 O O . THR A 1 165 ? 3.012 -6.583 -9.798 1.00 97.31 165 THR A O 1
ATOM 1286 N N . LEU A 1 166 ? 4.001 -5.061 -11.127 1.00 97.38 166 LEU A N 1
ATOM 1287 C CA . LEU A 1 166 ? 2.820 -4.204 -11.284 1.00 97.38 166 LEU A CA 1
ATOM 1288 C C . LEU A 1 166 ? 1.593 -4.987 -11.759 1.00 97.38 166 LEU A C 1
ATOM 1290 O O . LEU A 1 166 ? 0.486 -4.728 -11.297 1.00 97.38 166 LEU A O 1
ATOM 1294 N N . TYR A 1 167 ? 1.773 -5.953 -12.661 1.00 95.44 167 TYR A N 1
ATOM 1295 C CA . TYR A 1 167 ? 0.665 -6.769 -13.165 1.00 95.44 167 TYR A CA 1
ATOM 1296 C C . TYR A 1 167 ? 0.187 -7.769 -12.124 1.00 95.44 167 TYR A C 1
ATOM 1298 O O . TYR A 1 167 ? -1.013 -8.001 -11.993 1.00 95.44 167 TYR A O 1
ATOM 1306 N N . LYS A 1 168 ? 1.113 -8.319 -11.341 1.00 96.19 168 LYS A N 1
ATOM 1307 C CA . LYS A 1 168 ? 0.786 -9.234 -10.256 1.00 96.19 168 LYS A CA 1
ATOM 1308 C C . LYS A 1 168 ? -0.007 -8.552 -9.138 1.00 96.19 168 LYS A C 1
ATOM 1310 O O . LYS A 1 168 ? -0.890 -9.198 -8.574 1.00 96.19 168 LYS A O 1
ATOM 1315 N N . LEU A 1 169 ? 0.222 -7.256 -8.886 1.00 96.88 169 LEU A N 1
ATOM 1316 C CA . LEU A 1 169 ? -0.553 -6.467 -7.914 1.00 96.88 169 LEU A CA 1
ATOM 1317 C C . LEU A 1 169 ? -2.057 -6.432 -8.227 1.00 96.88 169 LEU A C 1
ATOM 1319 O O . LEU A 1 169 ? -2.848 -6.263 -7.307 1.00 96.88 169 LEU A O 1
ATOM 1323 N N . ASP A 1 170 ? -2.476 -6.597 -9.484 1.00 93.94 170 ASP A N 1
ATOM 1324 C CA . ASP A 1 170 ? -3.906 -6.637 -9.834 1.00 93.94 170 ASP A CA 1
ATOM 1325 C C . ASP A 1 170 ? -4.594 -7.945 -9.399 1.00 93.94 170 ASP A C 1
ATOM 1327 O O . ASP A 1 170 ? -5.817 -7.988 -9.312 1.00 93.94 170 ASP A O 1
ATOM 1331 N N . SER A 1 171 ? -3.819 -8.999 -9.115 1.00 94.81 171 SER A N 1
ATOM 1332 C CA . SER A 1 171 ? -4.326 -10.316 -8.692 1.00 94.81 171 SER A CA 1
ATOM 1333 C C . SER A 1 171 ? -4.226 -10.585 -7.189 1.00 94.81 171 SER A C 1
ATOM 1335 O O . SER A 1 171 ? -4.621 -11.656 -6.744 1.00 94.81 171 SER A O 1
ATOM 1337 N N . ILE A 1 172 ? -3.652 -9.657 -6.419 1.00 97.50 172 ILE A N 1
ATOM 1338 C CA . ILE A 1 172 ? -3.454 -9.810 -4.974 1.00 97.50 172 ILE A CA 1
ATOM 1339 C C . ILE A 1 172 ? -4.677 -9.272 -4.225 1.00 97.50 172 ILE A C 1
ATOM 1341 O O . ILE A 1 172 ? -5.114 -8.146 -4.477 1.00 97.50 172 ILE A O 1
ATOM 1345 N N . ASP A 1 173 ? -5.185 -10.048 -3.265 1.00 97.25 173 ASP A N 1
ATOM 1346 C CA . ASP A 1 173 ? -6.240 -9.607 -2.357 1.00 97.25 173 ASP A CA 1
ATOM 1347 C C . ASP A 1 173 ? -5.655 -8.790 -1.193 1.00 97.25 173 ASP A C 1
ATOM 1349 O O . ASP A 1 173 ? -5.240 -9.300 -0.150 1.00 97.25 173 ASP A O 1
ATOM 1353 N N . PHE A 1 174 ? -5.631 -7.470 -1.370 1.00 97.19 174 PHE A N 1
ATOM 1354 C CA . PHE A 1 174 ? -5.175 -6.549 -0.330 1.00 97.19 174 PHE A CA 1
ATOM 1355 C C . PHE A 1 174 ? -6.122 -6.457 0.871 1.00 97.19 174 PHE A C 1
ATOM 1357 O O . PHE A 1 174 ? -5.679 -6.029 1.938 1.00 97.19 174 PHE A O 1
ATOM 1364 N N . THR A 1 175 ? -7.387 -6.862 0.729 1.00 94.81 175 THR A N 1
ATOM 1365 C CA . THR A 1 175 ? -8.314 -6.949 1.862 1.00 94.81 175 THR A CA 1
ATOM 1366 C C . THR A 1 175 ? -7.891 -8.089 2.782 1.00 94.81 175 THR A C 1
ATOM 1368 O O . THR A 1 175 ? -7.726 -7.855 3.977 1.00 94.81 175 THR A O 1
ATOM 1371 N N . SER A 1 176 ? -7.585 -9.270 2.232 1.00 95.56 176 SER A N 1
ATOM 1372 C CA . SER A 1 176 ? -7.064 -10.395 3.026 1.00 95.56 176 SER A CA 1
ATOM 1373 C C . SER A 1 176 ? -5.742 -10.057 3.726 1.00 95.56 176 SER A C 1
ATOM 1375 O O . SER A 1 176 ? -5.522 -10.420 4.884 1.00 95.56 176 SER A O 1
ATOM 1377 N N . ILE A 1 177 ? -4.851 -9.315 3.058 1.00 97.00 177 ILE A N 1
ATOM 1378 C CA . ILE A 1 177 ? -3.609 -8.832 3.682 1.00 97.00 177 ILE A CA 1
ATOM 1379 C C . ILE A 1 177 ? -3.918 -7.894 4.851 1.00 97.00 177 ILE A C 1
ATOM 1381 O O . ILE A 1 177 ? -3.333 -8.047 5.922 1.00 97.00 177 ILE A O 1
ATOM 1385 N N . PHE A 1 178 ? -4.828 -6.934 4.667 1.00 96.12 178 PHE A N 1
ATOM 1386 C CA . PHE A 1 178 ? -5.221 -6.014 5.732 1.00 96.12 178 PHE A CA 1
ATOM 1387 C C . PHE A 1 178 ? -5.776 -6.762 6.950 1.00 96.12 178 PHE A C 1
ATOM 1389 O O . PHE A 1 178 ? -5.327 -6.505 8.064 1.00 96.12 178 PHE A O 1
ATOM 1396 N N . GLU A 1 179 ? -6.696 -7.702 6.739 1.00 92.75 179 GLU A N 1
ATOM 1397 C CA . GLU A 1 179 ? -7.325 -8.483 7.810 1.00 92.75 179 GLU A CA 1
ATOM 1398 C C . GLU A 1 179 ? -6.316 -9.350 8.572 1.00 92.75 179 GLU A C 1
ATOM 1400 O O . GLU A 1 179 ? -6.397 -9.459 9.792 1.00 92.75 179 GLU A O 1
ATOM 1405 N N . ALA A 1 180 ? -5.333 -9.927 7.876 1.00 94.00 180 ALA A N 1
ATOM 1406 C CA . ALA A 1 180 ? -4.311 -10.761 8.503 1.00 94.00 180 ALA A CA 1
ATOM 1407 C C . ALA A 1 180 ? -3.257 -9.958 9.286 1.00 94.00 180 ALA A C 1
ATOM 1409 O O . ALA A 1 180 ? -2.693 -10.466 10.254 1.00 94.00 180 ALA A O 1
ATOM 1410 N N . ILE A 1 181 ? -2.944 -8.733 8.848 1.00 95.25 181 ILE A N 1
ATOM 1411 C CA . ILE A 1 181 ? -1.794 -7.965 9.351 1.00 95.25 181 ILE A CA 1
ATOM 1412 C C . ILE A 1 181 ? -2.201 -6.849 10.317 1.00 95.25 181 ILE A C 1
ATOM 1414 O O . ILE A 1 181 ? -1.420 -6.497 11.205 1.00 95.25 181 ILE A O 1
ATOM 1418 N N . SER A 1 182 ? -3.400 -6.275 10.179 1.00 95.56 182 SER A N 1
ATOM 1419 C CA . SER A 1 182 ? -3.810 -5.117 10.975 1.00 95.56 182 SER A CA 1
ATOM 1420 C C . SER A 1 182 ? -4.109 -5.490 12.425 1.00 95.56 182 SER A C 1
ATOM 1422 O O . SER A 1 182 ? -5.238 -5.799 12.795 1.00 95.56 182 SER A O 1
ATOM 1424 N N . ILE A 1 183 ? -3.110 -5.349 13.295 1.00 94.38 183 ILE A N 1
ATOM 1425 C CA . ILE A 1 183 ? -3.304 -5.550 14.738 1.00 94.38 183 ILE A CA 1
ATOM 1426 C C . ILE A 1 183 ? -4.280 -4.534 15.346 1.00 94.38 183 ILE A C 1
ATOM 1428 O O . ILE A 1 183 ? -4.948 -4.821 16.334 1.00 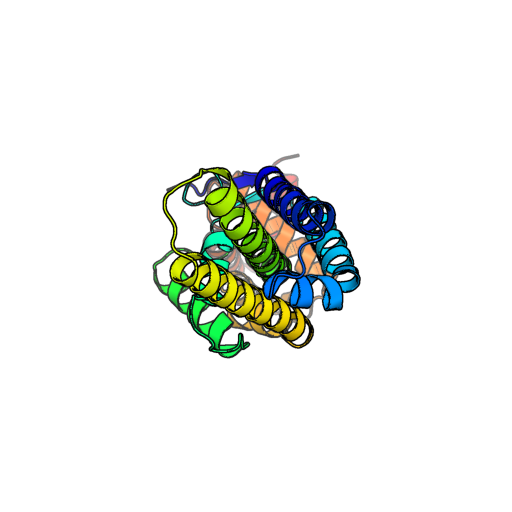94.38 183 ILE A O 1
ATOM 1432 N N . THR A 1 184 ? -4.388 -3.342 14.753 1.00 94.50 184 THR A N 1
ATOM 1433 C CA . THR A 1 184 ? -5.367 -2.331 15.158 1.00 94.50 184 THR A CA 1
ATOM 1434 C C . THR A 1 184 ? -6.790 -2.803 14.874 1.00 94.50 184 THR A C 1
ATOM 1436 O O . THR A 1 184 ? -7.662 -2.640 15.725 1.00 94.50 184 THR A O 1
ATOM 1439 N N . GLU A 1 185 ? -7.022 -3.409 13.708 1.00 95.38 185 GLU A N 1
ATOM 1440 C CA . GLU A 1 185 ? -8.314 -4.011 13.380 1.00 95.38 185 GLU A CA 1
ATOM 1441 C C . GLU A 1 185 ? -8.627 -5.181 14.318 1.00 95.38 185 GLU A C 1
ATOM 1443 O O . GLU A 1 185 ? -9.749 -5.271 14.813 1.00 95.38 185 GLU A O 1
ATOM 1448 N N . SER A 1 186 ? -7.638 -6.021 14.643 1.00 95.12 186 SER A N 1
ATOM 1449 C CA . SER A 1 186 ? -7.808 -7.130 15.591 1.00 95.12 186 SER A CA 1
ATOM 1450 C C . SER A 1 186 ? -8.315 -6.664 16.959 1.00 95.12 186 SER A C 1
ATOM 1452 O O . SER A 1 186 ? -9.214 -7.284 17.519 1.00 95.12 186 SER A O 1
ATOM 1454 N N . GLU A 1 187 ? -7.820 -5.537 17.484 1.00 96.12 187 GLU A N 1
ATOM 1455 C CA . GLU A 1 187 ? -8.337 -4.961 18.736 1.00 96.12 187 GLU A CA 1
ATOM 1456 C C . GLU A 1 187 ? -9.797 -4.499 18.614 1.00 96.12 187 GLU A C 1
ATOM 1458 O O . GLU A 1 187 ? -10.564 -4.609 19.569 1.00 96.12 187 GLU A O 1
ATOM 1463 N N . PHE A 1 188 ? -10.208 -3.992 17.449 1.00 96.19 188 PHE A N 1
ATOM 1464 C CA . PHE A 1 188 ? -11.596 -3.593 17.209 1.00 96.19 188 PHE A CA 1
ATOM 1465 C C . PHE A 1 188 ? -12.534 -4.791 17.026 1.00 96.19 188 PHE A C 1
ATOM 1467 O O . PHE A 1 188 ? -13.683 -4.739 17.462 1.00 96.19 188 PHE A O 1
ATOM 1474 N N . LEU A 1 189 ? -12.059 -5.886 16.429 1.00 96.12 189 LEU A N 1
ATOM 1475 C CA . LEU A 1 189 ? -12.820 -7.134 16.304 1.00 96.12 189 LEU A CA 1
ATOM 1476 C C . LEU A 1 189 ? -13.097 -7.795 17.663 1.00 96.12 189 LEU A C 1
ATOM 1478 O O . LEU A 1 189 ? -14.082 -8.517 17.795 1.00 96.12 189 LEU A O 1
ATOM 1482 N N . LEU A 1 190 ? -12.294 -7.484 18.683 1.00 96.50 190 LEU A N 1
ATOM 1483 C CA . LEU A 1 190 ? -12.511 -7.874 20.080 1.00 96.50 190 LEU A CA 1
ATOM 1484 C C . LEU A 1 190 ? -13.470 -6.929 20.838 1.00 96.50 190 LEU A C 1
ATOM 1486 O O . LEU A 1 190 ? -13.434 -6.866 22.067 1.00 96.50 190 LEU A O 1
ATOM 1490 N N . ASP A 1 191 ? -14.317 -6.175 20.128 1.00 96.75 191 ASP A N 1
ATOM 1491 C CA . ASP A 1 191 ? -15.339 -5.302 20.717 1.00 96.75 191 ASP A CA 1
ATOM 1492 C C . ASP A 1 191 ? -16.209 -6.060 21.744 1.00 96.75 191 ASP A C 1
ATOM 1494 O O . ASP A 1 191 ? -16.938 -6.978 21.360 1.00 96.75 191 ASP A O 1
ATOM 1498 N N . PRO A 1 192 ? -16.212 -5.673 23.036 1.00 96.62 192 PRO A N 1
ATOM 1499 C CA . PRO A 1 192 ? -16.902 -6.430 24.086 1.00 96.62 192 PRO A CA 1
ATOM 1500 C C . PRO A 1 192 ? -18.422 -6.508 23.915 1.00 96.62 192 PRO A C 1
ATOM 1502 O O . PRO A 1 192 ? -19.057 -7.416 24.455 1.00 96.62 192 PRO A O 1
ATOM 1505 N N . ALA A 1 193 ? -19.016 -5.555 23.193 1.00 96.25 193 ALA A N 1
ATOM 1506 C CA . ALA A 1 193 ? -20.431 -5.577 22.839 1.00 96.25 193 ALA A CA 1
ATOM 1507 C C . ALA A 1 193 ? -20.748 -6.451 21.611 1.00 96.25 193 ALA A C 1
ATOM 1509 O O . ALA A 1 193 ? -21.923 -6.680 21.333 1.00 96.25 193 ALA A O 1
ATOM 1510 N N . GLY A 1 194 ? -19.740 -6.913 20.861 1.00 95.44 194 GLY A N 1
ATOM 1511 C CA . GLY A 1 194 ? -19.921 -7.686 19.629 1.00 95.44 194 GLY A CA 1
ATOM 1512 C C . GLY A 1 194 ? -20.618 -6.910 18.505 1.00 95.44 194 GLY A C 1
ATOM 1513 O O . GLY A 1 194 ? -21.164 -7.510 17.581 1.00 95.44 194 GLY A O 1
ATOM 1514 N N . VAL A 1 195 ? -20.641 -5.577 18.572 1.00 96.44 195 VAL A N 1
ATOM 1515 C CA . VAL A 1 195 ? -21.328 -4.734 17.586 1.00 96.44 195 VAL A CA 1
ATOM 1516 C C . VAL A 1 195 ? -20.402 -4.451 16.410 1.00 96.44 195 VAL A C 1
ATOM 1518 O O . VAL A 1 195 ? -20.829 -4.573 15.265 1.00 96.44 195 VAL A O 1
ATOM 1521 N N . TYR A 1 196 ? -19.126 -4.142 16.675 1.00 96.19 196 TYR A N 1
ATOM 1522 C CA . TYR A 1 196 ? -18.174 -3.757 15.627 1.00 96.19 196 TYR A CA 1
ATOM 1523 C C . TYR A 1 196 ? -18.029 -4.809 14.519 1.00 96.19 196 TYR A C 1
ATOM 1525 O O . TYR A 1 196 ? -17.986 -4.465 13.337 1.00 96.19 196 TYR A O 1
ATOM 1533 N N . VAL A 1 197 ? -17.990 -6.096 14.881 1.00 94.69 197 VAL A N 1
ATOM 1534 C CA . VAL A 1 197 ? -17.840 -7.200 13.917 1.00 94.69 197 VAL A CA 1
ATOM 1535 C C . VAL A 1 197 ? -18.951 -7.191 12.859 1.00 94.69 197 VAL A C 1
ATOM 1537 O O . VAL A 1 197 ? -18.667 -7.405 11.679 1.00 94.69 197 VAL A O 1
ATOM 1540 N N . ASN A 1 198 ? -20.169 -6.824 13.270 1.00 95.69 198 ASN A N 1
ATOM 1541 C CA . ASN A 1 198 ? -21.378 -6.795 12.448 1.00 95.69 198 ASN A CA 1
ATOM 1542 C C . ASN A 1 198 ? -21.594 -5.456 11.722 1.00 95.69 198 ASN A C 1
ATOM 1544 O O . ASN A 1 198 ? -22.556 -5.317 10.969 1.00 95.69 198 ASN A O 1
ATOM 1548 N N . CYS A 1 199 ? -20.731 -4.460 11.946 1.00 94.75 199 CYS A N 1
ATOM 1549 C CA . CYS A 1 199 ? -20.821 -3.181 11.253 1.00 94.75 199 CYS A CA 1
ATOM 1550 C C . CYS A 1 199 ? -20.500 -3.318 9.759 1.00 94.75 199 CYS A C 1
ATOM 1552 O O . CYS A 1 199 ? -19.615 -4.080 9.355 1.00 94.75 199 CYS A O 1
ATOM 1554 N N . ASP A 1 200 ? -21.168 -2.495 8.952 1.00 96.00 200 ASP A N 1
ATOM 1555 C CA . ASP A 1 200 ? -20.843 -2.329 7.539 1.00 96.00 200 ASP A CA 1
ATOM 1556 C C . ASP A 1 200 ? -19.474 -1.649 7.326 1.00 96.00 200 ASP A C 1
ATOM 1558 O O . ASP A 1 200 ? -18.837 -1.114 8.245 1.00 96.00 200 ASP A O 1
ATOM 1562 N N . ALA A 1 201 ? -18.995 -1.691 6.081 1.00 91.44 201 ALA A N 1
ATOM 1563 C CA . ALA A 1 201 ? -17.690 -1.155 5.709 1.00 91.44 201 ALA A CA 1
ATOM 1564 C C . ALA A 1 201 ? -17.569 0.358 5.969 1.00 91.44 201 ALA A C 1
ATOM 1566 O O . ALA A 1 201 ? -16.502 0.828 6.374 1.00 91.44 201 ALA A O 1
ATOM 1567 N N . ASP A 1 202 ? -18.649 1.118 5.779 1.00 94.88 202 ASP A N 1
ATOM 1568 C CA . ASP A 1 202 ? -18.655 2.570 5.961 1.00 94.88 202 ASP A CA 1
ATOM 1569 C C . ASP A 1 202 ? -18.518 2.953 7.435 1.00 94.88 202 ASP A C 1
ATOM 1571 O O . ASP A 1 202 ? -17.701 3.812 7.790 1.00 94.88 202 ASP A O 1
ATOM 1575 N N . THR A 1 203 ? -19.233 2.253 8.312 1.00 95.25 203 THR A N 1
ATOM 1576 C CA . THR A 1 203 ? -19.141 2.410 9.764 1.00 95.25 203 TH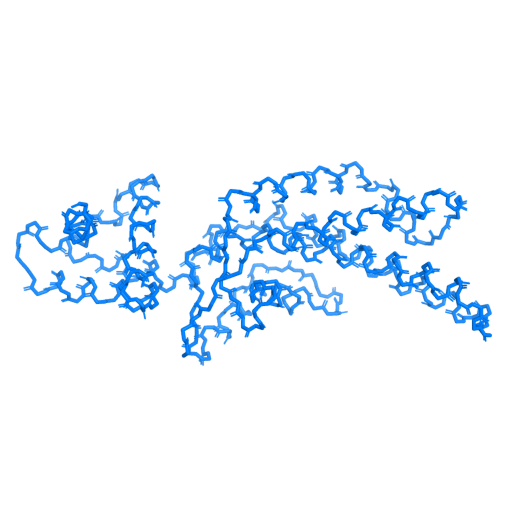R A CA 1
ATOM 1577 C C . THR A 1 203 ? -17.750 2.024 10.258 1.00 95.25 203 THR A C 1
ATOM 1579 O O . THR A 1 203 ? -17.116 2.802 10.980 1.00 95.25 203 THR A O 1
ATOM 1582 N N . LYS A 1 204 ? -17.205 0.884 9.804 1.00 95.62 204 LYS A N 1
ATOM 1583 C CA . LYS A 1 204 ? -15.833 0.467 10.143 1.00 95.62 204 LYS A CA 1
ATOM 1584 C C . LYS A 1 204 ? -14.803 1.508 9.695 1.00 95.62 204 LYS A C 1
ATOM 1586 O O . LYS A 1 204 ? -13.924 1.887 10.471 1.00 95.62 204 LYS A O 1
ATOM 1591 N N . ASN A 1 205 ? -14.947 2.056 8.488 1.00 93.56 205 ASN A N 1
ATOM 1592 C CA . ASN A 1 205 ? -14.082 3.119 7.973 1.00 93.56 205 ASN A CA 1
ATOM 1593 C C . ASN A 1 205 ? -14.216 4.436 8.749 1.00 93.56 205 ASN A C 1
ATOM 1595 O O . ASN A 1 205 ? -13.221 5.133 8.963 1.00 93.56 205 ASN A O 1
ATOM 1599 N N . MET A 1 206 ? -15.420 4.801 9.190 1.00 94.88 206 MET A N 1
ATOM 1600 C CA . MET A 1 206 ? -15.616 5.948 10.076 1.00 94.88 206 MET A CA 1
ATOM 1601 C C . MET A 1 206 ? -14.883 5.747 11.408 1.00 94.88 206 MET A C 1
ATOM 1603 O O . MET A 1 206 ? -14.187 6.656 11.861 1.00 94.88 206 MET A O 1
ATOM 1607 N N . TYR A 1 207 ? -14.991 4.563 12.010 1.00 96.25 207 TYR A N 1
ATOM 1608 C CA . TYR A 1 207 ? -14.354 4.259 13.293 1.00 96.25 207 TYR A CA 1
ATOM 1609 C C . TYR A 1 207 ? -12.830 4.289 13.189 1.00 96.25 207 TYR A C 1
ATOM 1611 O O . TYR A 1 207 ? -12.182 4.923 14.017 1.00 96.25 207 TYR A O 1
ATOM 1619 N N . ARG A 1 208 ? -12.260 3.703 12.129 1.00 95.19 208 ARG A N 1
ATOM 1620 C CA . ARG A 1 208 ? -10.817 3.762 11.841 1.00 95.19 208 ARG A CA 1
ATOM 1621 C C . ARG A 1 208 ? -10.318 5.203 11.681 1.00 95.19 208 ARG A C 1
ATOM 1623 O O . ARG A 1 208 ? -9.272 5.553 12.216 1.00 95.19 208 ARG A O 1
ATOM 1630 N N . ARG A 1 209 ? -11.081 6.073 11.000 1.00 92.88 209 ARG A N 1
ATOM 1631 C CA . ARG A 1 209 ? -10.742 7.507 10.881 1.00 92.88 209 ARG A CA 1
ATOM 1632 C C . ARG A 1 209 ? -10.764 8.217 12.234 1.00 92.88 209 ARG A C 1
ATOM 1634 O O . ARG A 1 209 ? -9.805 8.910 12.561 1.00 92.88 209 ARG A O 1
ATOM 1641 N N . LYS A 1 210 ? -11.811 8.003 13.035 1.00 94.62 210 LYS A N 1
ATOM 1642 C CA . LYS A 1 210 ? -11.904 8.571 14.390 1.00 94.62 210 LYS A CA 1
ATOM 1643 C C . LYS A 1 210 ? -10.768 8.087 15.286 1.00 94.62 210 LYS A C 1
ATOM 1645 O O . LYS A 1 210 ? -10.189 8.885 16.013 1.00 94.62 210 LYS A O 1
ATOM 1650 N N . LEU A 1 211 ? -10.407 6.810 15.202 1.00 95.31 211 LEU A N 1
ATOM 1651 C CA . LEU A 1 211 ? -9.267 6.264 15.927 1.00 95.31 211 LEU A CA 1
ATOM 1652 C C . LEU A 1 211 ? -7.969 6.992 15.563 1.00 95.31 211 LEU A C 1
ATOM 1654 O O . LEU A 1 211 ? -7.259 7.434 16.463 1.00 95.31 211 LEU A O 1
ATOM 1658 N N . ALA A 1 212 ? -7.688 7.153 14.267 1.00 91.75 212 ALA A N 1
ATOM 1659 C CA . ALA A 1 212 ? -6.500 7.859 13.790 1.00 91.75 212 ALA A CA 1
ATOM 1660 C C . ALA A 1 212 ? -6.452 9.315 14.295 1.00 91.75 212 ALA A C 1
ATOM 1662 O O . ALA A 1 212 ? -5.400 9.802 14.712 1.00 91.75 212 ALA A O 1
ATOM 1663 N N . GLU A 1 213 ? -7.595 10.006 14.325 1.00 91.44 213 GLU A N 1
ATOM 1664 C CA . GLU A 1 213 ? -7.704 11.361 14.882 1.00 91.44 213 GLU A CA 1
ATOM 1665 C C . GLU A 1 213 ? -7.406 11.402 16.388 1.00 91.44 213 GLU A C 1
ATOM 1667 O O . GLU A 1 213 ? -6.655 12.268 16.846 1.00 91.44 213 GLU A O 1
ATOM 1672 N N . ILE A 1 214 ? -7.959 10.462 17.161 1.00 92.50 214 ILE A N 1
ATOM 1673 C CA . ILE A 1 214 ? -7.738 10.361 18.611 1.00 92.50 214 ILE A CA 1
ATOM 1674 C C . ILE A 1 214 ? -6.273 10.039 18.912 1.00 92.50 214 ILE A C 1
ATOM 1676 O O . ILE A 1 214 ? -5.674 10.688 19.773 1.00 92.50 214 ILE A O 1
ATOM 1680 N N . ALA A 1 215 ? -5.694 9.078 18.189 1.00 91.12 215 ALA A N 1
ATOM 1681 C CA . ALA A 1 215 ? -4.297 8.675 18.316 1.00 91.12 215 ALA A CA 1
ATOM 1682 C C . ALA A 1 215 ? -3.365 9.870 18.065 1.00 91.12 215 ALA A C 1
ATOM 1684 O O . ALA A 1 215 ? -2.523 10.200 18.905 1.00 91.12 215 ALA A O 1
ATOM 1685 N N . LYS A 1 216 ? -3.612 10.612 16.976 1.00 87.75 216 LYS A N 1
ATOM 1686 C CA . LYS A 1 216 ? -2.861 11.824 16.627 1.00 87.75 216 LYS A CA 1
ATOM 1687 C C . LYS A 1 216 ? -2.957 12.907 17.705 1.00 87.75 216 LYS A C 1
ATOM 1689 O O . LYS A 1 216 ? -1.930 13.455 18.096 1.00 87.75 216 LYS A O 1
ATOM 1694 N N . ARG A 1 217 ? -4.164 13.209 18.204 1.00 88.50 217 ARG A N 1
ATOM 1695 C CA . ARG A 1 217 ? -4.384 14.216 19.267 1.00 88.50 217 ARG A CA 1
ATOM 1696 C C . ARG A 1 217 ? -3.761 13.815 20.604 1.00 88.50 217 ARG A C 1
ATOM 1698 O O . ARG A 1 217 ? -3.339 14.680 21.360 1.00 88.50 217 ARG A O 1
ATOM 1705 N N . SER A 1 218 ? -3.712 12.516 20.884 1.00 87.31 218 SER A N 1
ATOM 1706 C CA . SER A 1 218 ? -3.189 11.969 22.140 1.00 87.31 218 SER A CA 1
ATOM 1707 C C . SER A 1 218 ? -1.696 11.649 22.085 1.00 87.31 218 SER A C 1
ATOM 1709 O O . SER A 1 218 ? -1.171 11.112 23.056 1.00 87.31 218 SER A O 1
ATOM 1711 N N . HIS A 1 219 ? -1.020 11.936 20.965 1.00 86.19 219 HIS A N 1
ATOM 1712 C CA . HIS A 1 219 ? 0.387 11.591 20.750 1.00 86.19 219 HIS A CA 1
ATOM 1713 C C . HIS A 1 219 ? 0.690 10.097 20.993 1.00 86.19 219 HIS A C 1
ATOM 1715 O O . HIS A 1 219 ? 1.756 9.741 21.494 1.00 86.19 219 HIS A O 1
ATOM 1721 N N . ALA A 1 220 ? -0.257 9.225 20.633 1.00 88.12 220 ALA A N 1
ATOM 1722 C CA . ALA A 1 220 ? -0.183 7.775 20.793 1.00 88.12 220 ALA A CA 1
ATOM 1723 C C . ALA A 1 220 ? -0.326 7.060 19.439 1.00 88.12 220 ALA A C 1
ATOM 1725 O O . ALA A 1 220 ? -0.813 7.638 18.468 1.00 88.12 220 ALA A O 1
ATOM 1726 N N . GLY A 1 221 ? 0.083 5.790 19.370 1.00 89.69 221 GLY A N 1
ATOM 1727 C CA . GLY A 1 221 ? -0.129 4.949 18.188 1.00 89.69 221 GLY A CA 1
ATOM 1728 C C . GLY A 1 221 ? -1.589 4.510 18.036 1.00 89.69 221 GLY A C 1
ATOM 1729 O O . GLY A 1 221 ? -2.325 4.415 19.022 1.00 89.69 221 GLY A O 1
ATOM 1730 N N . GLU A 1 222 ? -2.010 4.207 16.804 1.00 94.38 222 GLU A N 1
ATOM 1731 C CA . GLU A 1 222 ? -3.371 3.723 16.516 1.00 94.38 222 GLU A CA 1
ATOM 1732 C C . GLU A 1 222 ? -3.681 2.421 17.267 1.00 94.38 222 GLU A C 1
ATOM 1734 O O . GLU A 1 222 ? -4.722 2.329 17.915 1.00 94.38 222 GLU A O 1
ATOM 1739 N N . TYR A 1 223 ? -2.752 1.457 17.261 1.00 94.25 223 TYR A N 1
ATOM 1740 C CA . TYR A 1 223 ? -2.874 0.204 18.014 1.00 94.25 223 TYR A CA 1
ATOM 1741 C C . TYR A 1 223 ? -3.033 0.432 19.525 1.00 94.25 223 TYR A C 1
ATOM 1743 O O . TYR A 1 223 ? -4.008 -0.034 20.111 1.00 94.25 223 TYR A O 1
ATOM 1751 N N . GLU A 1 224 ? -2.144 1.209 20.153 1.00 93.81 224 GLU A N 1
ATOM 1752 C CA . GLU A 1 224 ? -2.227 1.489 21.596 1.00 93.81 224 GLU A CA 1
ATOM 1753 C C . GLU A 1 224 ? -3.522 2.222 21.966 1.00 93.81 224 GLU A C 1
ATOM 1755 O O . GLU A 1 224 ? -4.138 1.961 23.003 1.00 93.81 224 GLU A O 1
ATOM 1760 N N . THR A 1 225 ? -3.982 3.112 21.086 1.00 94.75 225 THR A N 1
ATOM 1761 C CA . THR A 1 225 ? -5.262 3.802 21.255 1.00 94.75 225 THR A CA 1
ATOM 1762 C C . THR A 1 225 ? -6.426 2.813 21.171 1.00 94.75 225 THR A C 1
ATOM 1764 O O . THR A 1 225 ? -7.300 2.841 22.037 1.00 94.75 225 THR A O 1
ATOM 1767 N N . ALA A 1 226 ? -6.432 1.906 20.189 1.00 96.31 226 ALA A N 1
ATOM 1768 C CA . ALA A 1 226 ? -7.477 0.895 20.028 1.00 96.31 226 ALA A CA 1
ATOM 1769 C C . ALA A 1 226 ? -7.537 -0.051 21.233 1.00 96.31 226 ALA A C 1
ATOM 1771 O O . ALA A 1 226 ? -8.600 -0.225 21.832 1.00 96.31 226 ALA A O 1
ATOM 1772 N N . LYS A 1 227 ? -6.381 -0.565 21.657 1.00 96.00 227 LYS A N 1
ATOM 1773 C CA . LYS A 1 227 ? -6.232 -1.418 22.839 1.00 96.00 227 LYS A CA 1
ATOM 1774 C C . LYS A 1 227 ? -6.743 -0.738 24.109 1.00 96.00 227 LYS A C 1
ATOM 1776 O O . LYS A 1 227 ? -7.469 -1.343 24.900 1.00 96.00 227 LYS A O 1
ATOM 1781 N N . ARG A 1 228 ? -6.421 0.547 24.304 1.00 95.62 228 ARG A N 1
ATOM 1782 C CA . ARG A 1 228 ? -6.924 1.330 25.442 1.00 95.62 228 ARG A CA 1
ATOM 1783 C C . ARG A 1 228 ? -8.442 1.491 25.394 1.00 95.62 228 ARG A C 1
ATOM 1785 O O . ARG A 1 228 ? -9.091 1.323 26.424 1.00 95.62 228 ARG A O 1
ATOM 1792 N N . LEU A 1 229 ? -9.009 1.813 24.230 1.00 95.75 229 LEU A N 1
ATOM 1793 C CA . LEU A 1 229 ? -10.458 1.951 24.067 1.00 95.75 229 LEU A CA 1
ATOM 1794 C C . LEU A 1 229 ? -11.186 0.636 24.361 1.00 95.75 229 LEU A C 1
ATOM 1796 O O . LEU A 1 229 ? -12.166 0.652 25.106 1.00 95.75 229 LEU A O 1
ATOM 1800 N N . ARG A 1 230 ? -10.671 -0.494 23.859 1.00 96.94 230 ARG A N 1
ATOM 1801 C CA . ARG A 1 230 ? -11.197 -1.824 24.186 1.00 96.94 230 ARG A CA 1
ATOM 1802 C C . ARG A 1 230 ? -11.140 -2.094 25.687 1.00 96.94 230 ARG A C 1
ATOM 1804 O O . ARG A 1 230 ? -12.157 -2.448 26.267 1.00 96.94 230 ARG A O 1
ATOM 1811 N N . SER A 1 231 ? -9.998 -1.862 26.336 1.00 96.88 231 SER A N 1
ATOM 1812 C CA . SER A 1 231 ? -9.843 -2.124 27.776 1.00 96.88 231 SER A CA 1
ATOM 1813 C C . SER A 1 231 ? -10.808 -1.306 28.647 1.00 96.88 231 SER A C 1
ATOM 1815 O O . SER A 1 231 ? -11.281 -1.788 29.677 1.00 96.88 231 SER A O 1
ATOM 1817 N N . ILE A 1 232 ? -11.135 -0.075 28.238 1.00 95.81 232 ILE A N 1
ATOM 1818 C CA . ILE A 1 232 ? -12.164 0.728 28.911 1.00 95.81 232 ILE A CA 1
ATOM 1819 C C . ILE A 1 232 ? -13.551 0.107 28.681 1.00 95.81 232 ILE A C 1
ATOM 1821 O O . ILE A 1 232 ? -14.307 -0.045 29.639 1.00 95.81 232 ILE A O 1
ATOM 1825 N N . ALA A 1 233 ? -13.868 -0.282 27.442 1.00 96.56 233 ALA A N 1
ATOM 1826 C CA . ALA A 1 233 ? -15.147 -0.896 27.085 1.00 96.56 233 ALA A CA 1
ATOM 1827 C C . ALA A 1 233 ? -15.389 -2.242 27.798 1.00 96.56 233 ALA A C 1
ATOM 1829 O O . ALA A 1 233 ? -16.514 -2.541 28.189 1.00 96.56 233 ALA A O 1
ATOM 1830 N N . GLU A 1 234 ? -14.340 -3.035 28.030 1.00 96.94 234 GLU A N 1
ATOM 1831 C CA . GLU A 1 234 ? -14.421 -4.323 28.738 1.00 96.94 234 GLU A CA 1
ATOM 1832 C C . GLU A 1 234 ? -14.917 -4.189 30.178 1.00 96.94 234 GLU A C 1
ATOM 1834 O O . GLU A 1 234 ? -15.603 -5.077 30.677 1.00 96.94 234 GLU A O 1
ATOM 1839 N N . ARG A 1 235 ? -14.577 -3.079 30.840 1.00 96.50 235 ARG A N 1
ATOM 1840 C CA . ARG A 1 235 ? -14.928 -2.805 32.243 1.00 96.50 235 ARG A CA 1
ATOM 1841 C C . ARG A 1 235 ? -16.216 -1.999 32.389 1.00 96.50 235 ARG A C 1
ATOM 1843 O O . ARG A 1 235 ? -16.588 -1.647 33.504 1.00 96.50 235 ARG A O 1
ATOM 1850 N N . ALA A 1 236 ? -16.841 -1.635 31.275 1.00 96.12 236 ALA A N 1
ATOM 1851 C CA . ALA A 1 236 ? -18.017 -0.788 31.256 1.00 96.12 236 ALA A CA 1
ATOM 1852 C C . ALA A 1 236 ? -19.311 -1.614 31.225 1.00 96.12 236 ALA A C 1
ATOM 1854 O O . ALA A 1 236 ? -19.302 -2.826 31.021 1.00 96.12 236 ALA A O 1
ATOM 1855 N N . GLU A 1 237 ? -20.447 -0.938 31.387 1.00 94.69 237 GLU A N 1
ATOM 1856 C CA . GLU A 1 237 ? -21.769 -1.567 31.390 1.00 94.69 237 GLU A CA 1
ATOM 1857 C C . GLU A 1 237 ? -22.696 -0.966 30.325 1.00 94.69 237 GLU A C 1
ATOM 1859 O O . GLU A 1 237 ? -22.519 0.161 29.844 1.00 94.69 237 GLU A O 1
ATOM 1864 N N . GLY A 1 238 ? -23.706 -1.746 29.928 1.00 94.94 238 GLY A N 1
ATOM 1865 C CA . GLY A 1 238 ? -24.697 -1.345 28.931 1.00 94.94 238 GLY A CA 1
ATOM 1866 C C . GLY A 1 238 ? -24.064 -0.895 27.609 1.00 94.94 238 GLY A C 1
ATOM 1867 O O . GLY A 1 238 ? -23.173 -1.548 27.070 1.00 94.94 238 GLY A O 1
ATOM 1868 N N . ARG A 1 239 ? -24.509 0.258 27.087 1.00 93.00 239 ARG A N 1
ATOM 1869 C CA . ARG A 1 239 ? -24.047 0.813 25.796 1.00 93.00 239 ARG A CA 1
ATOM 1870 C C . ARG A 1 239 ? -22.557 1.168 25.765 1.00 93.00 239 ARG A C 1
ATOM 1872 O O . ARG A 1 239 ? -21.990 1.290 24.686 1.00 93.00 239 ARG A O 1
ATOM 1879 N N . GLN A 1 240 ? -21.928 1.341 26.926 1.00 95.25 240 GLN A N 1
ATOM 1880 C CA . GLN A 1 240 ? -20.512 1.696 27.018 1.00 95.25 240 GLN A CA 1
ATOM 1881 C C . GLN A 1 240 ? -19.588 0.501 26.763 1.00 95.25 240 GLN A C 1
ATOM 1883 O O . GLN A 1 240 ? -18.401 0.695 26.539 1.00 95.25 240 GLN A O 1
ATOM 1888 N N . ARG A 1 241 ? -20.123 -0.726 26.719 1.00 96.56 241 ARG A N 1
ATOM 1889 C CA . ARG A 1 241 ? -19.357 -1.914 26.318 1.00 96.56 241 ARG A CA 1
ATOM 1890 C C . ARG A 1 241 ? -18.948 -1.921 24.848 1.00 96.56 241 ARG A C 1
ATOM 1892 O O . ARG A 1 241 ? -18.141 -2.755 24.457 1.00 96.56 241 ARG A O 1
ATOM 1899 N N . HIS A 1 242 ? -19.509 -1.025 24.039 1.00 96.75 242 HIS A N 1
ATOM 1900 C CA . HIS A 1 242 ? -19.153 -0.896 22.637 1.00 96.75 242 HIS A CA 1
ATOM 1901 C C . HIS A 1 242 ? -18.031 0.129 22.438 1.00 96.75 242 HIS A C 1
ATOM 1903 O O . HIS A 1 242 ? -18.167 1.287 22.842 1.00 96.75 242 HIS A O 1
ATOM 1909 N N . ILE A 1 243 ? -16.963 -0.242 21.727 1.00 95.88 243 ILE A N 1
ATOM 1910 C CA . ILE A 1 243 ? -15.842 0.665 21.410 1.00 95.88 243 ILE A CA 1
ATOM 1911 C C . ILE A 1 243 ? -16.291 1.947 20.686 1.00 95.88 243 ILE A C 1
ATOM 1913 O O . ILE A 1 243 ? -15.741 3.028 20.922 1.00 95.88 243 ILE A O 1
ATOM 1917 N N . GLY A 1 244 ? -17.340 1.854 19.857 1.00 94.50 244 GLY A N 1
ATOM 1918 C CA . GLY A 1 244 ? -17.900 2.979 19.111 1.00 94.50 244 GLY A CA 1
ATOM 1919 C C . GLY A 1 244 ? -18.410 4.106 20.004 1.00 94.50 244 GLY A C 1
ATOM 1920 O O . GLY A 1 244 ? -18.305 5.275 19.637 1.00 94.50 244 GLY A O 1
ATOM 1921 N N . TYR A 1 245 ? -18.870 3.787 21.219 1.00 94.81 245 TYR A N 1
ATOM 1922 C CA . TYR A 1 245 ? -19.311 4.785 22.194 1.00 94.81 245 TYR A CA 1
ATOM 1923 C C . TYR A 1 245 ? -18.200 5.799 22.510 1.00 94.81 245 TYR A C 1
ATOM 1925 O O . TYR A 1 245 ? -18.425 7.011 22.506 1.00 94.81 245 TYR A O 1
ATOM 1933 N N . TYR A 1 246 ? -16.974 5.320 22.727 1.00 94.19 246 TYR A N 1
ATOM 1934 C CA . TYR A 1 246 ? -15.839 6.178 23.067 1.00 94.19 246 TYR A CA 1
ATOM 1935 C C . TYR A 1 246 ? -15.286 6.930 21.857 1.00 94.19 246 TYR A C 1
ATOM 1937 O O . TYR A 1 246 ? -14.926 8.101 21.989 1.00 94.19 246 TYR A O 1
ATOM 1945 N N . LEU A 1 247 ? -15.276 6.296 20.679 1.00 93.81 247 LEU A N 1
ATOM 1946 C CA . LEU A 1 247 ? -14.884 6.946 19.424 1.00 93.81 247 LEU A CA 1
ATOM 1947 C C . LEU A 1 247 ? -15.774 8.159 19.120 1.00 93.81 247 LEU A C 1
ATOM 1949 O O . LEU A 1 247 ? -15.283 9.205 18.694 1.00 93.81 247 LEU A O 1
ATOM 1953 N N . MET A 1 248 ? -17.081 8.046 19.369 1.00 91.81 248 MET A N 1
ATOM 1954 C CA . MET A 1 248 ? -18.032 9.139 19.148 1.00 91.81 248 MET A CA 1
ATOM 1955 C C . MET A 1 248 ? -17.951 10.224 20.227 1.00 91.81 248 MET A C 1
ATOM 1957 O O . MET A 1 248 ? -18.037 11.408 19.913 1.00 91.81 248 MET A O 1
ATOM 1961 N N . LYS A 1 249 ? -17.701 9.854 21.485 1.00 85.94 249 LYS A N 1
ATOM 1962 C CA . LYS A 1 249 ? -17.610 10.824 22.584 1.00 85.94 249 LYS A CA 1
ATOM 1963 C C . LYS A 1 249 ? -16.341 11.679 22.540 1.00 85.94 249 LYS A C 1
ATOM 1965 O O . LYS A 1 249 ? -16.361 12.842 22.937 1.00 85.94 249 LYS A O 1
ATOM 1970 N N . TYR A 1 250 ? -15.223 11.131 22.062 1.00 70.94 250 TYR A N 1
ATOM 1971 C CA . TYR A 1 250 ? -13.964 11.882 21.990 1.00 70.94 250 TYR A CA 1
ATOM 1972 C C . TYR A 1 250 ? -14.044 13.064 21.009 1.00 70.94 250 TYR A C 1
ATOM 1974 O O . TYR A 1 250 ? -13.378 14.078 21.209 1.00 70.94 250 TYR A O 1
ATOM 1982 N N . THR A 1 251 ? -14.901 12.973 19.985 1.00 57.81 251 THR A N 1
ATOM 1983 C CA . THR A 1 251 ? -15.137 14.083 19.051 1.00 57.81 251 THR A CA 1
ATOM 1984 C C . THR A 1 251 ? -15.914 15.251 19.662 1.00 57.81 251 THR A C 1
ATOM 1986 O O . THR A 1 251 ? -15.718 16.376 19.224 1.00 57.81 251 THR A O 1
ATOM 1989 N N . GLU A 1 252 ? -16.726 15.026 20.699 1.00 53.16 252 GLU A N 1
ATOM 1990 C CA . GLU A 1 252 ? -17.543 16.077 21.335 1.00 53.16 252 GLU A CA 1
ATOM 1991 C C . GLU A 1 252 ? -16.763 16.923 22.354 1.00 53.16 252 GLU A C 1
ATOM 1993 O O . GLU A 1 252 ? -17.150 18.046 22.648 1.00 53.16 252 GLU A O 1
ATOM 1998 N N . ARG A 1 253 ? -15.652 16.413 22.902 1.00 52.28 253 ARG A N 1
ATOM 1999 C CA . ARG A 1 253 ? -14.834 17.128 23.908 1.00 52.28 253 ARG A CA 1
ATOM 2000 C C . ARG A 1 253 ? -13.759 18.046 23.321 1.00 52.28 253 ARG A C 1
ATOM 2002 O O . ARG A 1 253 ? -13.016 18.662 24.078 1.00 52.28 253 ARG A O 1
ATOM 2009 N N . GLY A 1 254 ? -13.634 18.092 21.999 1.00 48.34 254 GLY A N 1
ATOM 2010 C CA . GLY A 1 254 ? -12.632 18.897 21.297 1.00 48.34 254 GLY A CA 1
ATOM 2011 C C . GLY A 1 254 ? -13.203 19.635 20.091 1.00 48.34 254 GLY A C 1
ATOM 2012 O O . GLY A 1 254 ? -12.479 19.780 19.105 1.00 48.34 254 GLY A O 1
ATOM 2013 N N . ALA A 1 255 ? -14.488 19.994 20.159 1.00 39.28 255 ALA A N 1
ATOM 2014 C CA . ALA A 1 255 ? -15.172 20.931 19.273 1.00 39.28 255 ALA A CA 1
ATOM 2015 C C . ALA A 1 255 ? -15.462 22.219 20.051 1.00 39.28 255 ALA A C 1
ATOM 2017 O O . ALA A 1 255 ? -15.770 22.098 21.259 1.00 39.28 255 ALA A O 1
#

Sequence (255 aa):
MLMKNVSLKKTIKLIDDSFLYIEDIYSQRRRTPEFIWINDNIIKLTRIKKSVVAGLKKRRELPSDDGDYPRLLSLCKSIIGDGDVAITEDRIKSALGEFQSSGDYLTVGELFSLRDMLAARCLIGIGDACRDATLNFSQGEMATAVDIAEMHSSASSLVGRLIKTLYKLDSIDFTSIFEAISITESEFLLDPAGVYVNCDADTKNMYRRKLAEIAKRSHAGEYETAKRLRSIAERAEGRQRHIGYYLMKYTERGA

pLDDT: mean 89.97, std 10.9, range [39.28, 98.5]

Foldseek 3Di:
DQFDKAFCPLLLVLLVLLVVLLVVVVVVVDPFLQVVLCVVCVVVLVVLNVVLSVVSVVVGIATDDVRRDHVLLVLLDVLLDPDLDARDLVSNLVSLVVVVVVVDAHAPSSLVSNLSSNLSSLSSQLSVLSCVLPVVVVVPDPQDPVNNNVSSVSSSVSNNSSVSNNVVSVVYDSVVSCVSRPLLVVLLCVQQVNVSVVDDPVVVVLLSVLLVVVCVVVSHDSNVSSNVLCVQLNPDDDPSSGSVVVSVVVVVVPD

Secondary structure (DSSP, 8-state):
---EEEETHHHHHHHHHHHHHHHHHHHTT---HHHHHHHHHHHHHHHHHHHHHHHHHHS-EEEESSSSS-HHHHHHHHHH-SSSPPP-HHHHHHHHHHHHHTT----HHHHHHHHHHHHHHHHHHHHHHHHHHHHHHHT-----HHHHHHHHHHHHHHHHHHHHHHHHGGGS-HHHHHHHH-HHHHHHHT-TTS-GGG--HHHHHHHHHHHHHHHHHTT--HHHHHHHHHHHHHT--GGGGSHHHHHHHHHHTT-

Radius of gyration: 21.94 Å; chains: 1; bounding box: 60×36×63 Å

=== Feature glossary ===
Legend for the data blocks above and below:

— What the protein is —

The amino-acid sequence is the protein's primary structure: the linear order of residues from the N-terminus to the C-terminus, written in one-letter code. Everything else here — the 3D coordinates, the secondary structure, the domain annotations — is ultimately a consequence of this string.

Functional annotations link the protein to curated databases. InterPro entries identify conserved domains and families by matching the sequence against member-database signatures (Pfam, PROSITE, CDD, …). Gene Ontology (GO) terms describe molecular function, biological process, and cellular component in a controlled vocabulary. CATH places the structure in a hierarchical fold classification (Class/Architecture/Topology/Homologous-superfamily). The organism is the source species.

— Where its atoms are —

Atomic coordinates in PDBx/mmCIF format — the same representation the Protein Data Bank distributes. Each line of the _atom_site loop places one backbone atom in Cartesian space (units: ångströms, origin: arbitrary).

The six renders are orthographic views along the three Cartesian axes in both directions. Representation (cartoon, sticks, or surface) and color scheme (sequence-rainbow or by-chain) vary across proteins so the training set covers all the common visualization conventions.

— Local backbone conformation —

Eight-state secondary structure (DSSP): H is the canonical α-helix, G the tighter 3₁₀-helix, I the wider π-helix; E/B are β-structure, T and S are turns and bends, and '-' is everything else. DSSP derives these from the pattern of main-chain N–H···O=C hydrogen bonds, not from the sequence.

Three-state secondary structure (P-SEA) collapses the eight DSSP classes into helix (a), strand (b), and coil (c). P-SEA assigns these from Cα geometry alone — distances and angles — without requiring backbone oxygens, so it works on any Cα trace.

φ (phi) and ψ (psi) are the two rotatable backbone dihedrals per residue: φ is the C(i-1)–N–Cα–C torsion, ψ is the N–Cα–C–N(i+1) torsion, both in degrees on (−180°, 180°]. α-helical residues cluster near (−60°, −45°); β-strand residues near (−120°, +130°). A Ramachandran plot is simply a scatter of (φ, ψ) for every residue.

— Global shape and packing —

The geometric summary reports three shape descriptors. Rg (radius of gyration) measures how spread out the Cα atoms are about their centre of mass; compact globular proteins have small Rg, elongated or unfolded ones large. Cα contacts (<8 Å, |i−j|>4) count long-range residue pairs in spatial proximity — high for tightly packed folds, near zero for rods or random coil. The bounding-box extents give the protein's footprint along x, y, z in Å.

SASA measures how much of the protein is reachable by solvent. It is computed by rolling a water-sized probe over the atomic surface and summing the exposed area (Å²). Per-residue SASA distinguishes core (buried, low SASA) from surface (exposed, high SASA) residues; total SASA is a whole-molecule size measure.

Plot images: a contact map (which residues are close in 3D, as an N×N binary image), a Ramachandran scatter (backbone torsion angles, revealing secondary-structure composition at a glance), and — for AlphaFold structures — a PAE heatmap (pairwise prediction confidence).

— Structural neighborhood —

A 3Di character summarizes, for each residue, the relative orientation of the Cα frame of its nearest spatial neighbor. Because it encodes fold topology rather than chemistry, 3Di alignments detect remote structural similarity that sequence alignment misses.

The Foldseek neighbor list gives the closest experimentally determined structures in the PDB, ranked by structural alignment. TM-score near 1 means near-identical fold; near 0.3 means only rough topology match. This is how one finds what a novel AlphaFold prediction most resembles in the solved-structure universe.

— Confidence and disorder —

For AlphaFold models, the B-factor field carries pLDDT — the model's own estimate of local accuracy on a 0–100 scale. Regions with pLDDT<50 should be treated as essentially unmodeled; they often correspond to intrinsically disordered segments.

Crystallographic B-factors measure how much each atom's electron density is smeared out, in Å². They rise in mobile loops and surface residues and fall in the buried interior. In AlphaFold models this column is repurposed to hold pLDDT instead.

Predicted Aligned Error (PAE) is an AlphaFold confidence matrix: entry (i, j) is the expected error in the position of residue j, in ångströms, when the prediction is superimposed on the true structure at residue i. Low PAE within a block of residues means that block is internally rigid and well-predicted; high PAE between two blocks means their relative placement is uncertain even if each block individually is confident.